Protein AF-A0A4Q6EE70-F1 (afdb_monomer_lite)

Secondary structure (DSSP, 8-state):
--TTTSS--HHHHHHHHHHHHHTT--HHHHSTTHHHHHHHT--TTS-B-S-SGGGT-SSS---BHHHHHHHHHHHHHS--SPPPHHHHHHHHHHHHHHHHTTTT----SSTTTTHHHHGGGTTS--SS-TT---HHHHHHHHHHHHHHHT----HHHHHHHHHHHHHHHTTS--B----TTTT-EEEEE-TTS-EEEEEPP--HHHHHH--TTSB-HHHHHHHHHHHHHHHH-GGGSGGG--

Radius of gyration: 18.25 Å; chains: 1; bounding box: 45×44×53 Å

Foldseek 3Di:
DDCQPPPDALLQLLQVLVVCLVVVHPCCVVPVVSLVVLLVQQWPQLAHDRDPVQSVDDPDRDGWPLRRLSSLCSLLVSDPDDDDPSSLVSNVSSLSNCLVCLLQATDPDPVRPCRRVVSVVQLAAAPPARRHHHSLSSLLSNLSSCVNVVNARQQVSHLVVVVSNCVVQPPPARFHQADPCVQPWDWDQDPVRDIDIDRDDDDPVRVVQGDGRDHHPVSRVSVVSSVVSLVVHPNNPVSVPD

Sequence (242 aa):
MDIYRDVPCHCALGSIYQVLHAWGINVEEEIPWIRPWLMRYQMADGGLSCDNGAYLVKDEVPSSMVGTIAAFEAILLCTDREFTAEEKTFLRRGADFLIGRKLSEGSCTHHNAEERTEALGWKAPFFPRFYFYDTLRGLRALLRWSEKMKEPIPCESIAGVWRDLADTFGQAGVKNAGKQYAGARSFERTPSGEWTWGSAKVFPLLECCDQAGEVSPYLERQWKEVGDLMAANPSLQDLRGG

pLDDT: mean 91.4, std 8.42, range [45.19, 98.81]

Structure (mmCIF, N/CA/C/O backbone):
data_AF-A0A4Q6EE70-F1
#
_entry.id   AF-A0A4Q6EE70-F1
#
loop_
_atom_site.group_PDB
_atom_site.id
_atom_site.type_symbol
_atom_site.label_atom_id
_atom_site.label_alt_id
_atom_site.label_comp_id
_atom_site.label_asym_id
_atom_site.label_entity_id
_atom_site.label_seq_id
_atom_site.pdbx_PDB_ins_code
_atom_site.Cartn_x
_atom_site.Cartn_y
_atom_site.Cartn_z
_atom_site.occupancy
_atom_site.B_iso_or_equiv
_atom_site.auth_seq_id
_atom_site.auth_comp_id
_atom_site.auth_asym_id
_atom_site.auth_atom_id
_atom_site.pdbx_PDB_model_num
ATOM 1 N N . MET A 1 1 ? 14.533 -9.213 -23.976 1.00 54.62 1 MET A N 1
ATOM 2 C CA . MET A 1 1 ? 13.828 -8.880 -22.730 1.00 54.62 1 MET A CA 1
ATOM 3 C C . MET A 1 1 ? 14.886 -8.513 -21.717 1.00 54.62 1 MET A C 1
ATOM 5 O O . MET A 1 1 ? 15.684 -9.361 -21.340 1.00 54.62 1 MET A O 1
ATOM 9 N N . ASP A 1 2 ? 14.973 -7.231 -21.411 1.00 60.59 2 ASP A N 1
ATOM 10 C CA . ASP A 1 2 ? 15.864 -6.659 -20.413 1.00 60.59 2 ASP A CA 1
ATOM 11 C C . ASP A 1 2 ? 15.145 -6.660 -19.063 1.00 60.59 2 ASP A C 1
ATOM 13 O O . ASP A 1 2 ? 14.132 -5.987 -18.900 1.00 60.59 2 ASP A O 1
ATOM 17 N N . ILE A 1 3 ? 15.645 -7.425 -18.094 1.00 61.19 3 ILE A N 1
ATOM 18 C CA . ILE A 1 3 ? 14.987 -7.594 -16.790 1.00 61.19 3 ILE A CA 1
ATOM 19 C C . ILE A 1 3 ? 14.872 -6.293 -15.984 1.00 61.19 3 ILE A C 1
ATOM 21 O O . ILE A 1 3 ? 14.051 -6.222 -15.078 1.00 61.19 3 ILE A O 1
ATOM 25 N N . TYR A 1 4 ? 15.660 -5.266 -16.315 1.00 61.62 4 TYR A N 1
ATOM 26 C CA . TYR A 1 4 ? 15.625 -3.972 -15.635 1.00 61.62 4 TYR A CA 1
ATOM 27 C C . TYR A 1 4 ? 14.635 -2.988 -16.268 1.00 61.62 4 TYR A C 1
ATOM 29 O O . TYR A 1 4 ? 14.315 -1.971 -15.656 1.00 61.62 4 TYR A O 1
ATOM 37 N N . ARG A 1 5 ? 14.165 -3.256 -17.493 1.00 63.62 5 ARG A N 1
ATOM 38 C CA . ARG A 1 5 ? 13.304 -2.338 -18.265 1.00 63.62 5 ARG A CA 1
ATOM 39 C C . ARG A 1 5 ? 11.976 -2.953 -18.685 1.00 63.62 5 ARG A C 1
ATOM 41 O O . ARG A 1 5 ? 10.969 -2.256 -18.735 1.00 63.62 5 ARG A O 1
ATOM 48 N N . ASP A 1 6 ? 11.981 -4.247 -18.969 1.00 63.66 6 ASP A N 1
ATOM 49 C CA . ASP A 1 6 ? 10.882 -4.949 -19.627 1.00 63.66 6 ASP A CA 1
ATOM 50 C C . ASP A 1 6 ? 10.088 -5.841 -18.655 1.00 63.66 6 ASP A C 1
ATOM 52 O O . ASP A 1 6 ? 9.121 -6.480 -19.066 1.00 63.66 6 ASP A O 1
ATOM 56 N N . VAL A 1 7 ? 10.488 -5.909 -17.376 1.00 71.75 7 VAL A N 1
ATOM 57 C CA . VAL A 1 7 ? 9.821 -6.716 -16.343 1.00 71.75 7 VAL A CA 1
ATOM 58 C C . VAL A 1 7 ? 9.342 -5.797 -15.219 1.00 71.75 7 VAL A C 1
ATOM 60 O O . VAL A 1 7 ? 10.148 -5.345 -14.405 1.00 71.75 7 VAL A O 1
ATOM 63 N N . PRO A 1 8 ? 8.043 -5.473 -15.165 1.00 79.94 8 PRO A N 1
ATOM 64 C CA . PRO A 1 8 ? 7.538 -4.560 -14.154 1.00 79.94 8 PRO A CA 1
ATOM 65 C C . PRO A 1 8 ? 7.338 -5.283 -12.806 1.00 79.94 8 PRO A C 1
ATOM 67 O O . PRO A 1 8 ? 6.834 -6.403 -12.760 1.00 79.94 8 PRO A O 1
ATOM 70 N N . CYS A 1 9 ? 7.718 -4.639 -11.694 1.00 89.88 9 CYS A N 1
ATOM 71 C CA . CYS A 1 9 ? 7.435 -5.142 -10.342 1.00 89.88 9 CYS A CA 1
ATOM 72 C C . CYS A 1 9 ? 5.974 -4.896 -9.936 1.00 89.88 9 CYS A C 1
ATOM 74 O O . CYS A 1 9 ? 5.324 -3.974 -10.440 1.00 89.88 9 CYS A O 1
ATOM 76 N N . HIS A 1 10 ? 5.495 -5.630 -8.925 1.00 93.88 10 HIS A N 1
ATOM 77 C CA . HIS A 1 10 ? 4.195 -5.394 -8.281 1.00 93.88 10 HIS A CA 1
ATOM 78 C C . HIS A 1 10 ? 4.027 -3.941 -7.816 1.00 93.88 10 HIS A C 1
ATOM 80 O O . HIS A 1 10 ? 2.985 -3.327 -8.050 1.00 93.88 10 HIS A O 1
ATOM 86 N N . CYS A 1 11 ? 5.086 -3.365 -7.239 1.00 92.50 11 CYS A N 1
ATOM 87 C CA . CYS A 1 11 ? 5.133 -1.973 -6.809 1.00 92.50 11 CYS A CA 1
ATOM 88 C C . CYS A 1 11 ? 4.827 -0.963 -7.927 1.00 92.50 11 CYS A C 1
ATOM 90 O O . CYS A 1 11 ? 4.000 -0.058 -7.771 1.00 92.50 11 CYS A O 1
ATOM 92 N N . ALA A 1 12 ? 5.491 -1.140 -9.067 1.00 91.69 12 ALA A N 1
ATOM 93 C CA . ALA A 1 12 ? 5.386 -0.277 -10.229 1.00 91.69 12 ALA A CA 1
ATOM 94 C C . ALA A 1 12 ? 4.028 -0.456 -10.897 1.00 91.69 12 ALA A C 1
ATOM 96 O O . ALA A 1 12 ? 3.345 0.536 -11.126 1.00 91.69 12 ALA A O 1
ATOM 97 N N . LEU A 1 13 ? 3.595 -1.698 -11.152 1.00 93.56 13 LEU A N 1
ATOM 98 C CA . LEU A 1 13 ? 2.295 -1.948 -11.778 1.00 93.56 13 LEU A CA 1
ATOM 99 C C . LEU A 1 13 ? 1.135 -1.456 -10.924 1.00 93.56 13 LEU A C 1
ATOM 101 O O . LEU A 1 13 ? 0.239 -0.817 -11.465 1.00 93.56 13 LEU A O 1
ATOM 105 N N . GLY A 1 14 ? 1.159 -1.694 -9.611 1.00 95.12 14 GLY A N 1
ATOM 106 C CA . GLY A 1 14 ? 0.125 -1.186 -8.711 1.00 95.12 14 GLY A CA 1
ATOM 107 C C . GLY A 1 14 ? 0.040 0.342 -8.737 1.00 95.12 14 GLY A C 1
ATOM 108 O O . GLY A 1 14 ? -1.050 0.905 -8.811 1.00 95.12 14 GLY A O 1
ATOM 109 N N . SER A 1 15 ? 1.189 1.023 -8.761 1.00 93.44 15 SER A N 1
ATOM 110 C CA . SER A 1 15 ? 1.241 2.487 -8.848 1.00 93.44 15 SER A CA 1
ATOM 111 C C . SER A 1 15 ? 0.788 3.011 -10.215 1.00 93.44 15 SER A C 1
ATOM 113 O O . SER A 1 15 ? 0.001 3.952 -10.280 1.00 93.44 15 SER A O 1
ATOM 115 N N . ILE A 1 16 ? 1.236 2.388 -11.310 1.00 93.44 16 ILE A N 1
ATOM 116 C CA . ILE A 1 16 ? 0.824 2.729 -12.680 1.00 93.44 16 ILE A CA 1
ATOM 117 C C . ILE A 1 16 ? -0.687 2.557 -12.831 1.00 93.44 16 ILE A C 1
ATOM 119 O O . ILE A 1 16 ? -1.347 3.457 -13.341 1.00 93.44 16 ILE A O 1
ATOM 123 N N . TYR A 1 17 ? -1.241 1.446 -12.340 1.00 95.56 17 TYR A N 1
ATOM 124 C CA . TYR A 1 17 ? -2.677 1.181 -12.382 1.00 95.56 17 TYR A CA 1
ATOM 125 C C . TYR A 1 17 ? -3.464 2.322 -11.728 1.00 95.56 17 TYR A C 1
ATOM 127 O O . TYR A 1 17 ? -4.383 2.868 -12.335 1.00 95.56 17 TYR A O 1
ATOM 135 N N . GLN A 1 18 ? -3.068 2.724 -10.516 1.00 94.62 18 GLN A N 1
ATOM 136 C CA . GLN A 1 18 ? -3.716 3.814 -9.785 1.00 94.62 18 GLN A CA 1
ATOM 137 C C . GLN A 1 18 ? -3.615 5.156 -10.523 1.00 94.62 18 GLN A C 1
ATOM 139 O O . GLN A 1 18 ? -4.598 5.891 -10.583 1.00 94.62 18 GLN A O 1
ATOM 144 N N . VAL A 1 19 ? -2.457 5.472 -11.115 1.00 93.44 19 VAL A N 1
ATOM 145 C CA . VAL A 1 19 ? -2.264 6.709 -11.893 1.00 93.44 19 VAL A CA 1
ATOM 146 C C . VAL A 1 19 ? -3.156 6.733 -13.134 1.00 93.44 19 VAL A C 1
ATOM 148 O O . VAL A 1 19 ? -3.832 7.732 -13.368 1.00 93.44 19 VAL A O 1
ATOM 151 N N . LEU A 1 20 ? -3.190 5.647 -13.912 1.00 95.81 20 LEU A N 1
ATOM 152 C CA . LEU A 1 20 ? -4.022 5.559 -15.117 1.00 95.81 20 LEU A CA 1
ATOM 153 C C . LEU A 1 20 ? -5.511 5.655 -14.765 1.00 95.81 20 LEU A C 1
ATOM 155 O O . LEU A 1 20 ? -6.238 6.430 -15.383 1.00 95.81 20 LEU A O 1
ATOM 159 N N . HIS A 1 21 ? -5.944 4.938 -13.726 1.00 95.75 21 HIS A N 1
ATOM 160 C CA . HIS A 1 21 ? -7.318 5.003 -13.236 1.00 95.75 21 HIS A CA 1
ATOM 161 C C . HIS A 1 21 ? -7.696 6.418 -12.769 1.00 95.75 21 HIS A C 1
ATOM 163 O O . HIS A 1 21 ? -8.739 6.935 -13.160 1.00 95.75 21 HIS A O 1
ATOM 169 N N . ALA A 1 22 ? -6.827 7.095 -12.009 1.00 94.06 22 ALA A N 1
ATOM 170 C CA . ALA A 1 22 ? -7.051 8.479 -11.581 1.00 94.06 22 ALA A CA 1
ATOM 171 C C . ALA A 1 22 ? -7.127 9.471 -12.756 1.00 94.06 22 ALA A C 1
ATOM 173 O O . ALA A 1 22 ? -7.740 10.531 -12.632 1.00 94.06 22 ALA A O 1
ATOM 174 N N . TRP A 1 23 ? -6.525 9.132 -13.897 1.00 95.81 23 TRP A N 1
ATOM 175 C CA . TRP A 1 23 ? -6.604 9.911 -15.132 1.00 95.81 23 TRP A CA 1
ATOM 176 C C . TRP A 1 23 ? -7.846 9.588 -15.982 1.00 95.81 23 TRP A C 1
ATOM 178 O O . TRP A 1 23 ? -8.022 10.156 -17.057 1.00 95.81 23 TRP A O 1
ATOM 188 N N . GLY A 1 24 ? -8.720 8.697 -15.504 1.00 95.88 24 GLY A N 1
ATOM 189 C CA . GLY A 1 24 ? -9.952 8.298 -16.185 1.00 95.88 24 GLY A CA 1
ATOM 190 C C . GLY A 1 24 ? -9.759 7.225 -17.256 1.00 95.88 24 GLY A C 1
ATOM 191 O O . GLY A 1 24 ? -10.680 6.975 -18.030 1.00 95.88 24 GLY A O 1
ATOM 192 N N . ILE A 1 25 ? -8.587 6.585 -17.321 1.00 96.19 25 ILE A N 1
ATOM 193 C CA . ILE A 1 25 ? -8.366 5.454 -18.225 1.00 96.19 25 ILE A CA 1
ATOM 194 C C . ILE A 1 25 ? -9.041 4.211 -17.645 1.00 96.19 25 ILE A C 1
ATOM 196 O O . ILE A 1 25 ? -8.802 3.839 -16.491 1.00 96.19 25 ILE A O 1
ATOM 200 N N . ASN A 1 26 ? -9.826 3.521 -18.473 1.00 94.75 26 ASN A N 1
ATOM 201 C CA . ASN A 1 26 ? -10.338 2.199 -18.140 1.00 94.75 26 ASN A CA 1
ATOM 202 C C . ASN A 1 26 ? -9.219 1.154 -18.26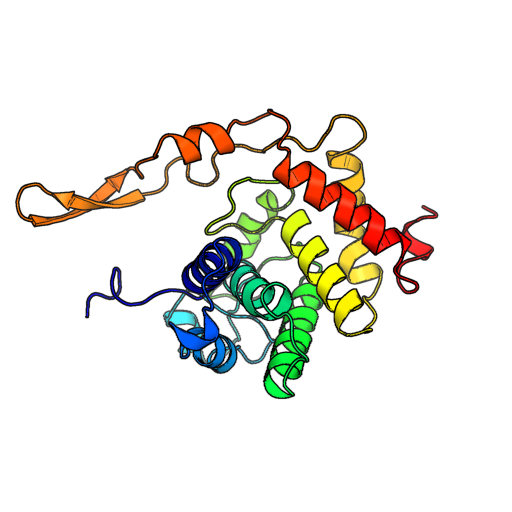1 1.00 94.75 26 ASN A C 1
ATOM 204 O O . ASN A 1 26 ? -9.028 0.523 -19.298 1.00 94.75 26 ASN A O 1
ATOM 208 N N . VAL A 1 27 ? -8.449 0.984 -17.185 1.00 95.50 27 VAL A N 1
ATOM 209 C CA . VAL A 1 27 ? -7.291 0.077 -17.168 1.00 95.50 27 VAL A CA 1
ATOM 210 C C . VAL A 1 27 ? -7.698 -1.381 -17.407 1.00 95.50 27 VAL A C 1
ATOM 212 O O . VAL A 1 27 ? -6.909 -2.141 -17.961 1.00 95.50 27 VAL A O 1
ATOM 215 N N . GLU A 1 28 ? -8.920 -1.777 -17.029 1.00 92.31 28 GLU A N 1
ATOM 216 C CA . GLU A 1 28 ? -9.419 -3.138 -17.266 1.00 92.31 28 GLU A CA 1
ATOM 217 C C . GLU A 1 28 ? -9.624 -3.425 -18.762 1.00 92.31 28 GLU A C 1
ATOM 219 O O . GLU A 1 28 ? -9.399 -4.553 -19.190 1.00 92.31 28 GLU A O 1
ATOM 224 N N . GLU A 1 29 ? -10.000 -2.423 -19.560 1.00 94.94 29 GLU A N 1
ATOM 225 C CA . GLU A 1 29 ? -10.160 -2.558 -21.016 1.00 94.94 29 GLU A CA 1
ATOM 226 C C . GLU A 1 29 ? -8.835 -2.376 -21.763 1.00 94.94 29 GLU A C 1
ATOM 228 O O . GLU A 1 29 ? -8.508 -3.166 -22.647 1.00 94.94 29 GLU A O 1
ATOM 233 N N . GLU A 1 30 ? -8.050 -1.365 -21.387 1.00 96.94 30 GLU A N 1
ATOM 234 C CA . GLU A 1 30 ? -6.809 -1.008 -22.087 1.00 96.94 30 GLU A CA 1
ATOM 235 C C . GLU A 1 30 ? -5.654 -1.964 -21.762 1.00 96.94 30 GLU A C 1
ATOM 237 O O . GLU A 1 30 ? -4.809 -2.262 -22.609 1.00 96.94 30 GLU A O 1
ATOM 242 N N . ILE A 1 31 ? -5.588 -2.450 -20.517 1.00 95.12 31 ILE A N 1
ATOM 243 C CA . ILE A 1 31 ? -4.491 -3.292 -20.028 1.00 95.12 31 ILE A CA 1
ATOM 244 C C . ILE A 1 31 ? -5.039 -4.451 -19.167 1.00 95.12 31 ILE A C 1
ATOM 246 O O . ILE A 1 31 ? -4.680 -4.596 -17.990 1.00 95.12 31 ILE A O 1
ATOM 250 N N . PRO A 1 32 ? -5.869 -5.342 -19.752 1.00 94.88 32 PRO A N 1
ATOM 251 C CA . PRO A 1 32 ? -6.648 -6.349 -19.018 1.00 94.88 32 PRO A CA 1
ATOM 252 C C . PRO A 1 32 ? -5.796 -7.367 -18.252 1.00 94.88 32 PRO A C 1
ATOM 254 O O . PRO A 1 32 ? -6.289 -8.070 -17.372 1.00 94.88 32 PRO A O 1
ATOM 257 N N . TRP A 1 33 ? -4.507 -7.481 -18.580 1.00 95.62 33 TRP A N 1
ATOM 258 C CA . TRP A 1 33 ? -3.615 -8.468 -17.983 1.00 95.62 33 TRP A CA 1
ATOM 259 C C . TRP A 1 33 ? -3.060 -8.060 -16.612 1.00 95.62 33 TRP A C 1
ATOM 261 O O . TRP A 1 33 ? -2.617 -8.950 -15.886 1.00 95.62 33 TRP A O 1
ATOM 271 N N . ILE A 1 34 ? -3.089 -6.773 -16.221 1.00 95.38 34 ILE A N 1
ATOM 272 C CA . ILE A 1 34 ? -2.458 -6.334 -14.960 1.00 95.38 34 ILE A CA 1
ATOM 273 C C . ILE A 1 34 ? -3.130 -6.991 -13.751 1.00 95.38 34 ILE A C 1
ATOM 275 O O . ILE A 1 34 ? -2.438 -7.577 -12.922 1.00 95.38 34 ILE A O 1
ATOM 279 N N . ARG A 1 35 ? -4.466 -6.937 -13.638 1.00 95.25 35 ARG A N 1
ATOM 280 C CA . ARG A 1 35 ? -5.158 -7.469 -12.447 1.00 95.25 35 ARG A CA 1
ATOM 281 C C . ARG A 1 3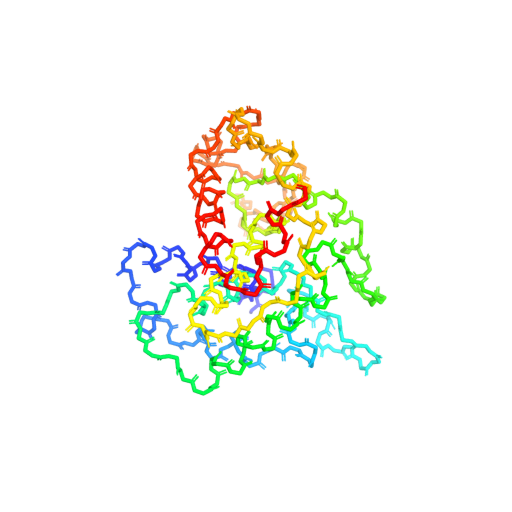5 ? -4.959 -8.980 -12.286 1.00 95.25 35 ARG A C 1
ATOM 283 O O . ARG A 1 35 ? -4.526 -9.385 -11.206 1.00 95.25 35 ARG A O 1
ATOM 290 N N . PRO A 1 36 ? -5.186 -9.820 -13.321 1.00 96.38 36 PRO A N 1
ATOM 291 C CA . PRO A 1 36 ? -4.921 -11.254 -13.208 1.00 96.38 36 PRO A CA 1
ATOM 292 C C . PRO A 1 36 ? -3.455 -11.560 -12.894 1.00 96.38 36 PRO A C 1
ATOM 294 O O . PRO A 1 36 ? -3.168 -12.527 -12.193 1.00 96.38 36 PRO A O 1
ATOM 297 N N . TRP A 1 37 ? -2.517 -10.748 -13.394 1.00 96.06 37 TRP A N 1
ATOM 298 C CA . TRP A 1 37 ? -1.099 -10.900 -13.080 1.00 96.06 37 TRP A CA 1
ATOM 299 C C . TRP A 1 37 ? -0.823 -10.628 -11.595 1.00 96.06 37 TRP A C 1
ATOM 301 O O . TRP A 1 37 ? -0.251 -11.489 -10.935 1.00 96.06 37 TRP A O 1
ATOM 311 N N . LEU A 1 38 ? -1.307 -9.510 -11.039 1.00 96.19 38 LEU A N 1
ATOM 312 C CA . LEU A 1 38 ? -1.127 -9.180 -9.616 1.00 96.19 38 LEU A CA 1
ATOM 313 C C . LEU A 1 38 ? -1.667 -10.283 -8.692 1.00 96.19 38 LEU A C 1
ATOM 315 O O . LEU A 1 38 ? -1.000 -10.669 -7.735 1.00 96.19 38 LEU A O 1
ATOM 319 N N . MET A 1 39 ? -2.859 -10.810 -8.989 1.00 97.06 39 MET A N 1
ATOM 320 C CA . MET A 1 39 ? -3.494 -11.839 -8.157 1.00 97.06 39 MET A CA 1
ATOM 321 C C . MET A 1 39 ? -2.786 -13.194 -8.259 1.00 97.06 39 MET A C 1
ATOM 323 O O . MET A 1 39 ? -2.622 -13.883 -7.252 1.00 97.06 39 MET A O 1
ATOM 327 N N . ARG A 1 40 ? -2.304 -13.559 -9.455 1.00 96.50 40 ARG A N 1
ATOM 328 C CA . ARG A 1 40 ? -1.618 -14.836 -9.706 1.00 96.50 40 ARG A CA 1
ATOM 329 C C . ARG A 1 40 ? -0.360 -15.021 -8.862 1.00 96.50 40 ARG A C 1
ATOM 331 O O . ARG A 1 40 ? -0.058 -16.149 -8.482 1.00 96.50 40 ARG A O 1
ATOM 338 N N . TYR A 1 41 ? 0.383 -13.947 -8.612 1.00 96.19 41 TYR A N 1
ATOM 339 C CA . TYR A 1 41 ? 1.668 -14.006 -7.914 1.00 96.19 41 TYR A CA 1
ATOM 340 C C . TYR A 1 41 ? 1.557 -13.753 -6.406 1.00 96.19 41 TYR A C 1
ATOM 342 O O . TYR A 1 41 ? 2.584 -13.614 -5.742 1.00 96.19 41 TYR A O 1
ATOM 350 N N . GLN A 1 42 ? 0.345 -13.729 -5.836 1.00 98.12 42 GLN A N 1
ATOM 351 C CA . GLN A 1 42 ? 0.174 -13.628 -4.387 1.00 98.12 42 GLN A CA 1
ATOM 352 C C . GLN A 1 42 ? 0.771 -14.849 -3.679 1.00 98.12 42 GLN A C 1
ATOM 354 O O . GLN A 1 42 ? 0.360 -15.990 -3.906 1.00 98.12 42 GLN A O 1
ATOM 359 N N . MET A 1 43 ? 1.739 -14.596 -2.800 1.00 97.94 43 MET A N 1
ATOM 360 C CA . MET A 1 43 ? 2.476 -15.615 -2.058 1.00 97.94 43 MET A CA 1
ATOM 361 C C . MET A 1 43 ? 1.586 -16.280 -1.003 1.00 97.94 43 MET A C 1
ATOM 363 O O . MET A 1 43 ? 0.469 -15.833 -0.740 1.00 97.94 43 MET A O 1
ATOM 367 N N . ALA A 1 44 ? 2.040 -17.396 -0.425 1.00 97.12 44 ALA A N 1
ATOM 368 C CA . ALA A 1 44 ? 1.224 -18.228 0.464 1.00 97.12 44 ALA A CA 1
ATOM 369 C C . ALA A 1 44 ? 0.698 -17.470 1.700 1.00 97.12 44 ALA A C 1
ATOM 371 O O . ALA A 1 44 ? -0.449 -17.682 2.093 1.00 97.12 44 ALA A O 1
ATOM 372 N N . ASP A 1 45 ? 1.488 -16.539 2.232 1.00 97.50 45 ASP A N 1
ATOM 373 C CA . ASP A 1 45 ? 1.166 -15.678 3.376 1.00 97.50 45 ASP A CA 1
ATOM 374 C C . ASP A 1 45 ? 0.245 -14.491 3.036 1.00 97.50 45 ASP A C 1
ATOM 376 O O . ASP A 1 45 ? -0.134 -13.742 3.927 1.00 97.50 45 ASP A O 1
ATOM 380 N N . GLY A 1 46 ? -0.131 -14.327 1.763 1.00 98.31 46 GLY A N 1
ATOM 381 C CA . GLY A 1 46 ? -1.001 -13.251 1.288 1.00 98.31 46 GLY A CA 1
ATOM 382 C C . GLY A 1 46 ? -0.267 -12.003 0.798 1.00 98.31 46 GLY A C 1
ATOM 383 O O . GLY A 1 46 ? -0.898 -11.147 0.169 1.00 98.31 46 GLY A O 1
ATOM 384 N N . GLY A 1 47 ? 1.045 -11.912 1.012 1.00 98.00 47 GLY A N 1
ATOM 385 C CA . GLY A 1 47 ? 1.864 -10.826 0.494 1.00 98.00 47 GLY A CA 1
ATOM 386 C C . GLY A 1 47 ? 2.322 -11.043 -0.954 1.00 98.00 47 GLY A C 1
ATOM 387 O O . GLY A 1 47 ? 2.016 -12.042 -1.611 1.00 98.00 47 GLY A O 1
ATOM 388 N N . LEU A 1 48 ? 3.079 -10.077 -1.461 1.00 97.44 48 LEU A N 1
ATOM 389 C CA . LEU A 1 48 ? 3.749 -10.072 -2.762 1.00 97.44 48 LEU A CA 1
ATOM 390 C C . LEU A 1 48 ? 5.214 -9.668 -2.576 1.00 97.44 48 LEU A C 1
ATOM 392 O O . LEU A 1 48 ? 5.549 -9.004 -1.597 1.00 97.44 48 LEU A O 1
ATOM 396 N N . SER A 1 49 ? 6.076 -10.012 -3.531 1.00 95.12 49 SER A N 1
ATOM 397 C CA . SER A 1 49 ? 7.464 -9.546 -3.557 1.00 95.12 49 SER A CA 1
ATOM 398 C C . SER A 1 49 ? 7.797 -8.883 -4.887 1.00 95.12 49 SER A C 1
ATOM 400 O O . SER A 1 49 ? 7.309 -9.273 -5.946 1.00 95.12 49 SER A O 1
ATOM 402 N N . CYS A 1 50 ? 8.627 -7.848 -4.843 1.00 92.00 50 CYS A N 1
ATOM 403 C CA . CYS A 1 50 ? 9.184 -7.231 -6.048 1.00 92.00 50 CYS A CA 1
ATOM 404 C C . CYS A 1 50 ? 10.511 -7.864 -6.463 1.00 92.00 50 CYS A C 1
ATOM 406 O O . CYS A 1 50 ? 10.968 -7.620 -7.578 1.00 92.00 50 CYS A O 1
ATOM 408 N N . ASP A 1 51 ? 11.103 -8.675 -5.588 1.00 90.56 51 ASP A N 1
ATOM 409 C CA . ASP A 1 51 ? 12.243 -9.507 -5.927 1.00 90.56 51 ASP A CA 1
ATOM 410 C C . ASP A 1 51 ? 11.758 -10.792 -6.610 1.00 90.56 51 ASP A C 1
ATOM 412 O O . ASP A 1 51 ? 10.961 -11.552 -6.062 1.00 90.56 51 ASP A O 1
ATOM 416 N N . ASN A 1 52 ? 12.260 -11.061 -7.814 1.00 89.00 52 ASN A N 1
ATOM 417 C CA . ASN A 1 52 ? 11.972 -12.311 -8.515 1.00 89.00 52 ASN A CA 1
ATOM 418 C C . ASN A 1 52 ? 12.591 -13.522 -7.794 1.00 89.00 52 ASN A C 1
ATOM 420 O O . ASN A 1 52 ? 12.035 -14.620 -7.866 1.00 89.00 52 ASN A O 1
ATOM 424 N N . GLY A 1 53 ? 13.719 -13.333 -7.097 1.00 91.06 53 GLY A N 1
ATOM 425 C CA . GLY A 1 53 ? 14.395 -14.371 -6.318 1.00 91.06 53 GLY A CA 1
ATOM 426 C C . GLY A 1 53 ? 13.515 -14.930 -5.202 1.00 91.06 53 GLY A C 1
ATOM 427 O O . GLY A 1 53 ? 13.459 -16.147 -5.026 1.00 91.06 53 GLY A O 1
ATOM 428 N N . ALA A 1 54 ? 12.737 -14.068 -4.546 1.00 93.50 54 ALA A N 1
ATOM 429 C CA . ALA A 1 54 ? 11.758 -14.423 -3.518 1.00 93.50 54 ALA A CA 1
ATOM 430 C C . ALA A 1 54 ? 10.799 -15.559 -3.927 1.00 93.50 54 ALA A C 1
ATOM 432 O O . ALA A 1 54 ? 10.457 -16.414 -3.112 1.00 93.50 54 ALA A O 1
ATOM 433 N N . TYR A 1 55 ? 10.399 -15.624 -5.199 1.00 93.12 55 TYR A N 1
ATOM 434 C CA . TYR A 1 55 ? 9.483 -16.656 -5.708 1.00 93.12 55 TYR A CA 1
ATOM 435 C C . TYR A 1 55 ? 10.151 -18.014 -5.968 1.00 93.12 55 TYR A C 1
ATOM 437 O O . TYR A 1 55 ? 9.474 -19.023 -6.197 1.00 93.12 5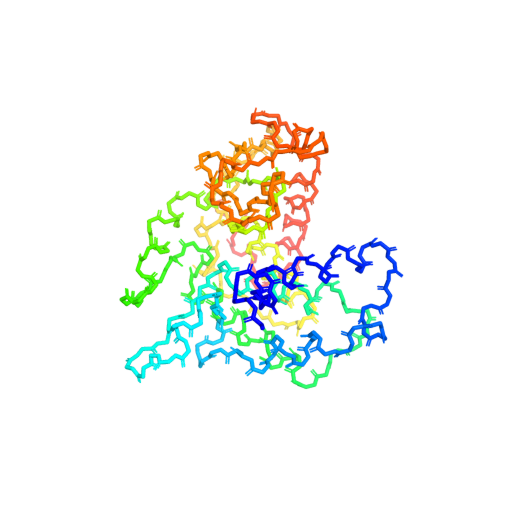5 TYR A O 1
ATOM 445 N N . LEU A 1 56 ? 11.483 -18.056 -5.953 1.00 94.81 56 LEU A N 1
ATOM 446 C CA . LEU A 1 56 ? 12.265 -19.278 -6.121 1.00 94.81 56 LEU A CA 1
ATOM 447 C C . LEU A 1 56 ? 12.601 -19.942 -4.782 1.00 94.81 56 LEU A C 1
ATOM 449 O O . LEU A 1 56 ? 12.899 -21.138 -4.772 1.00 94.81 56 LEU A O 1
ATOM 453 N N . VAL A 1 57 ? 12.493 -19.201 -3.678 1.00 95.50 57 VAL A N 1
ATOM 454 C CA . VAL A 1 57 ? 12.700 -19.685 -2.309 1.00 95.50 57 VAL A CA 1
ATOM 455 C C . VAL A 1 57 ? 11.672 -20.767 -1.967 1.00 95.50 57 VAL A C 1
ATOM 457 O O . VAL A 1 57 ? 10.516 -20.703 -2.391 1.00 95.50 57 VAL A O 1
ATOM 460 N N . LYS A 1 58 ? 12.109 -21.823 -1.268 1.00 94.31 58 LYS A N 1
ATOM 461 C CA . LYS A 1 58 ? 11.293 -23.028 -1.005 1.00 94.31 58 LYS A CA 1
ATOM 462 C C . LYS A 1 58 ? 11.037 -23.296 0.471 1.00 94.31 58 LYS A C 1
ATOM 464 O O . LYS A 1 58 ? 10.110 -24.033 0.790 1.00 94.31 58 LYS A O 1
ATOM 469 N N . ASP A 1 59 ? 11.859 -22.735 1.340 1.00 95.88 59 ASP A N 1
ATOM 470 C CA . ASP A 1 59 ? 11.893 -22.976 2.780 1.00 95.88 59 ASP A CA 1
ATOM 471 C C . ASP A 1 59 ? 11.236 -21.860 3.605 1.00 95.88 59 ASP A C 1
ATOM 473 O O . ASP A 1 59 ? 10.939 -22.059 4.779 1.00 95.88 59 ASP A O 1
ATOM 477 N N . GLU A 1 60 ? 10.932 -20.719 2.990 1.00 96.00 60 GLU A N 1
ATOM 478 C CA . GLU A 1 60 ? 10.173 -19.625 3.595 1.00 96.00 60 GLU A CA 1
ATOM 479 C C . GLU A 1 60 ? 9.316 -18.888 2.553 1.00 96.00 60 GLU A C 1
ATOM 481 O O . GLU A 1 60 ? 9.361 -19.192 1.359 1.00 96.00 60 GLU A O 1
ATOM 486 N N . VAL A 1 61 ? 8.515 -17.921 3.011 1.00 96.50 61 VAL A N 1
ATOM 487 C CA . VAL A 1 61 ? 7.630 -17.105 2.166 1.00 96.50 61 VAL A CA 1
ATOM 488 C C . VAL A 1 61 ? 8.077 -15.641 2.231 1.00 96.50 61 VAL A C 1
ATOM 490 O O . VAL A 1 61 ? 7.573 -14.878 3.052 1.00 96.50 61 VAL A O 1
ATOM 493 N N . PRO A 1 62 ? 9.068 -15.235 1.419 1.00 95.81 62 PRO A N 1
ATOM 494 C CA . PRO A 1 62 ? 9.647 -13.896 1.489 1.00 95.81 62 PRO A CA 1
ATOM 495 C C . PRO A 1 62 ? 8.804 -12.870 0.723 1.00 95.81 62 PRO A C 1
ATOM 497 O O . PRO A 1 62 ? 9.203 -12.362 -0.326 1.00 95.81 62 PRO A O 1
ATOM 500 N N . SER A 1 63 ? 7.625 -12.553 1.253 1.00 96.56 63 SER A N 1
ATOM 501 C CA . SER A 1 63 ? 6.814 -11.421 0.799 1.00 96.56 63 SER A CA 1
ATOM 502 C C . SER A 1 63 ? 7.243 -10.107 1.481 1.00 96.56 63 SER A C 1
ATOM 504 O O . SER A 1 63 ? 8.024 -10.119 2.441 1.00 96.56 63 SER A O 1
ATOM 506 N N . SER A 1 64 ? 6.790 -8.957 0.971 1.00 95.81 64 SER A N 1
ATOM 507 C CA . SER A 1 64 ? 7.098 -7.633 1.530 1.00 95.81 64 SER A CA 1
ATOM 508 C C . SER A 1 64 ? 5.897 -6.680 1.513 1.00 95.81 64 SER A C 1
ATOM 510 O O . SER A 1 64 ? 5.036 -6.724 0.632 1.00 95.81 64 SER A O 1
ATOM 512 N N . MET A 1 65 ? 5.847 -5.763 2.476 1.00 96.44 65 MET A N 1
ATOM 513 C CA . MET A 1 65 ? 4.888 -4.662 2.587 1.00 96.44 65 MET A CA 1
ATOM 514 C C . MET A 1 65 ? 4.934 -3.765 1.352 1.00 96.44 65 MET A C 1
ATOM 516 O O . MET A 1 65 ? 3.887 -3.460 0.779 1.00 96.44 65 MET A O 1
ATOM 520 N N . VAL A 1 66 ? 6.135 -3.392 0.894 1.00 93.00 66 VAL A N 1
ATOM 521 C CA . VAL A 1 66 ? 6.323 -2.545 -0.298 1.00 93.00 66 VAL A CA 1
ATOM 522 C C . VAL A 1 66 ? 5.824 -3.245 -1.563 1.00 93.00 66 VAL A C 1
ATOM 524 O O . VAL A 1 66 ? 5.149 -2.619 -2.384 1.00 93.00 66 VAL A O 1
ATOM 527 N N . GLY A 1 67 ? 6.108 -4.544 -1.717 1.00 94.44 67 GLY A N 1
ATOM 528 C CA . GLY A 1 67 ? 5.618 -5.327 -2.851 1.00 94.44 67 GLY A CA 1
ATOM 529 C C . GLY A 1 67 ? 4.107 -5.529 -2.835 1.00 94.44 67 GLY A C 1
ATOM 530 O O . GLY A 1 67 ? 3.478 -5.582 -3.892 1.00 94.44 67 GLY A O 1
ATOM 531 N N . THR A 1 68 ? 3.513 -5.574 -1.644 1.00 97.62 68 THR A N 1
ATOM 532 C CA . THR A 1 68 ? 2.086 -5.850 -1.456 1.00 97.62 68 THR A CA 1
ATOM 533 C C . THR A 1 68 ? 1.213 -4.607 -1.603 1.00 97.62 68 THR A C 1
ATOM 535 O O . THR A 1 68 ? 0.201 -4.647 -2.305 1.00 97.62 68 THR A O 1
ATOM 538 N N . ILE A 1 69 ? 1.578 -3.492 -0.963 1.00 97.44 69 ILE A N 1
ATOM 539 C CA . ILE A 1 69 ? 0.642 -2.384 -0.711 1.00 97.44 69 ILE A CA 1
ATOM 540 C C . ILE A 1 69 ? 0.092 -1.742 -1.991 1.00 97.44 69 ILE A C 1
ATOM 542 O O . ILE A 1 69 ? -1.106 -1.488 -2.084 1.00 97.44 69 ILE A O 1
ATOM 546 N N . ALA A 1 70 ? 0.932 -1.522 -3.005 1.00 96.12 70 ALA A N 1
ATOM 547 C CA . ALA A 1 70 ? 0.509 -0.841 -4.228 1.00 96.12 70 ALA A CA 1
ATOM 548 C C . ALA A 1 70 ? -0.446 -1.704 -5.066 1.00 96.12 70 ALA A C 1
ATOM 550 O O . ALA A 1 70 ? -1.401 -1.190 -5.648 1.00 96.12 70 ALA A O 1
ATOM 551 N N . ALA A 1 71 ? -0.194 -3.015 -5.116 1.00 97.19 71 ALA A N 1
ATOM 552 C CA . ALA A 1 71 ? -1.054 -3.979 -5.790 1.00 97.19 71 ALA A CA 1
ATOM 553 C C . ALA A 1 71 ? -2.389 -4.142 -5.052 1.00 97.19 71 ALA A C 1
ATOM 555 O O . ALA A 1 71 ? -3.450 -4.134 -5.674 1.00 97.19 71 ALA A O 1
ATOM 556 N N . PHE A 1 72 ? -2.335 -4.226 -3.721 1.00 98.50 72 PHE A N 1
ATOM 557 C CA . PHE A 1 72 ? -3.512 -4.270 -2.862 1.00 98.50 72 PHE A CA 1
ATOM 558 C C . PHE A 1 72 ? -4.421 -3.055 -3.080 1.00 98.50 72 PHE A C 1
ATOM 560 O O . PHE A 1 72 ? -5.613 -3.208 -3.336 1.00 98.50 72 PHE A O 1
ATOM 567 N N . GLU A 1 73 ? -3.852 -1.848 -3.059 1.00 97.88 73 GLU A N 1
ATOM 568 C CA . GLU A 1 73 ? -4.572 -0.602 -3.331 1.00 97.88 73 GLU A CA 1
ATOM 569 C C . GLU A 1 73 ? -5.147 -0.549 -4.747 1.00 97.88 73 GLU A C 1
ATOM 571 O O . GLU A 1 73 ? -6.283 -0.114 -4.907 1.00 97.88 73 GLU A O 1
ATOM 576 N N . ALA A 1 74 ? -4.409 -1.002 -5.765 1.00 97.19 74 ALA A N 1
ATOM 577 C CA . ALA A 1 74 ? -4.900 -1.012 -7.141 1.00 97.19 74 ALA A CA 1
ATOM 578 C C . ALA A 1 74 ? -6.181 -1.850 -7.277 1.00 97.19 74 ALA A C 1
ATOM 580 O O . ALA A 1 74 ? -7.163 -1.394 -7.858 1.00 97.19 74 ALA A O 1
ATOM 581 N N . ILE A 1 75 ? -6.211 -3.046 -6.683 1.00 98.19 75 ILE A N 1
ATOM 582 C CA . ILE A 1 75 ? -7.415 -3.885 -6.696 1.00 98.19 75 ILE A CA 1
ATOM 583 C C . ILE A 1 75 ? -8.510 -3.277 -5.807 1.00 98.19 75 ILE A C 1
ATOM 585 O O . ILE A 1 75 ? -9.667 -3.230 -6.211 1.00 98.19 75 ILE A O 1
ATOM 589 N N . LEU A 1 76 ? -8.182 -2.771 -4.618 1.00 98.38 76 LEU A N 1
ATOM 590 C CA . LEU A 1 76 ? -9.169 -2.286 -3.648 1.00 98.38 76 LEU A CA 1
ATOM 591 C C . LEU A 1 76 ? -9.838 -0.957 -4.039 1.00 98.38 76 LEU A C 1
ATOM 593 O O . LEU A 1 76 ? -11.048 -0.785 -3.863 1.00 98.38 76 LEU A O 1
ATOM 597 N N . LEU A 1 77 ? -9.033 0.011 -4.473 1.00 96.50 77 LEU A N 1
ATOM 598 C CA . LEU A 1 77 ? -9.431 1.412 -4.620 1.00 96.50 77 LEU A CA 1
ATOM 599 C C . LEU A 1 77 ? -9.847 1.758 -6.045 1.00 96.50 77 LEU A C 1
ATOM 601 O O . LEU A 1 77 ? -10.642 2.671 -6.216 1.00 96.50 77 LEU A O 1
ATOM 605 N N . CYS A 1 78 ? -9.345 1.030 -7.042 1.00 96.75 78 CYS A N 1
ATOM 606 C CA . CYS A 1 78 ? -9.625 1.285 -8.455 1.00 96.75 78 CYS A CA 1
ATOM 607 C C . CYS A 1 78 ? -10.620 0.262 -9.022 1.00 96.75 78 CYS A C 1
ATOM 609 O O . CYS A 1 78 ? -10.424 -0.284 -10.110 1.00 96.75 78 CYS A O 1
ATOM 611 N N . THR A 1 79 ? -11.652 -0.045 -8.232 1.00 94.44 79 THR A N 1
ATOM 612 C CA . THR A 1 79 ? -12.738 -0.961 -8.595 1.00 94.44 79 THR A CA 1
ATOM 613 C C . THR A 1 79 ? -14.067 -0.360 -8.159 1.00 94.44 79 THR A C 1
ATOM 615 O O . THR A 1 79 ? -14.371 -0.313 -6.963 1.00 94.44 79 THR A O 1
ATOM 618 N N . ASP A 1 80 ? -14.852 0.068 -9.147 1.00 90.75 80 ASP A N 1
ATOM 619 C CA . ASP A 1 80 ? -16.148 0.743 -8.957 1.00 90.75 80 ASP A CA 1
ATOM 620 C C . ASP A 1 80 ? -17.352 -0.201 -9.114 1.00 90.75 80 ASP A C 1
ATOM 622 O O . ASP A 1 80 ? -18.508 0.201 -8.998 1.00 90.75 80 ASP A O 1
ATOM 626 N N . ARG A 1 81 ? -17.074 -1.481 -9.365 1.00 93.88 81 ARG A N 1
ATOM 627 C CA . ARG A 1 81 ? -18.039 -2.580 -9.477 1.00 93.88 81 ARG A CA 1
ATOM 628 C C . ARG A 1 81 ? -17.874 -3.572 -8.329 1.00 93.88 81 ARG A C 1
ATOM 630 O O . ARG A 1 81 ? -16.901 -3.529 -7.580 1.00 93.88 81 ARG A O 1
ATOM 637 N N . GLU A 1 82 ? -18.806 -4.512 -8.226 1.00 95.88 82 GLU A N 1
ATOM 638 C CA . GLU A 1 82 ? -18.709 -5.608 -7.262 1.00 95.88 82 GLU A CA 1
ATOM 639 C C . GLU A 1 82 ? -17.429 -6.428 -7.459 1.00 95.88 82 GLU A C 1
ATOM 641 O O . GLU A 1 82 ? -17.054 -6.771 -8.584 1.00 95.88 82 GLU A O 1
ATOM 646 N N . PHE A 1 83 ? -16.763 -6.776 -6.358 1.00 97.88 83 PHE A N 1
ATOM 647 C CA . PHE A 1 83 ? -15.574 -7.623 -6.407 1.00 97.88 83 PHE A CA 1
ATOM 648 C C . PHE A 1 83 ? -15.928 -9.053 -6.819 1.00 97.88 83 PHE A C 1
ATOM 650 O O . PHE A 1 83 ? -16.868 -9.661 -6.293 1.00 97.88 83 PHE A O 1
ATOM 657 N N . THR A 1 84 ? -15.113 -9.620 -7.702 1.00 97.81 84 THR A N 1
ATOM 658 C CA . THR A 1 84 ? -15.153 -11.048 -8.029 1.00 97.81 84 THR A CA 1
ATOM 659 C C . THR A 1 84 ? -14.705 -11.892 -6.830 1.00 97.81 84 THR A C 1
ATOM 661 O O . THR A 1 84 ? -14.089 -11.395 -5.885 1.00 97.81 84 THR A O 1
ATOM 664 N N . ALA A 1 85 ? -14.994 -13.196 -6.854 1.00 98.25 85 ALA A N 1
ATOM 665 C CA . ALA A 1 85 ? -14.566 -14.106 -5.787 1.00 98.25 85 ALA A CA 1
ATOM 666 C C . ALA A 1 85 ? -13.031 -14.187 -5.655 1.00 98.25 85 ALA A C 1
ATOM 668 O O . ALA A 1 85 ? -12.507 -14.267 -4.542 1.00 98.25 85 ALA A O 1
ATOM 669 N N . GLU A 1 86 ? -12.313 -14.123 -6.780 1.00 98.25 86 GLU A N 1
ATOM 670 C CA . GLU A 1 86 ? -10.848 -14.116 -6.808 1.00 98.25 86 GLU A CA 1
ATOM 671 C C . GLU A 1 86 ? -10.290 -12.845 -6.157 1.00 98.25 86 GLU A C 1
ATOM 673 O O . GLU A 1 86 ? -9.441 -12.928 -5.274 1.00 98.25 86 GLU A O 1
ATOM 678 N N . GLU A 1 87 ? -10.844 -11.676 -6.485 1.00 98.44 87 GLU A N 1
ATOM 679 C CA . GLU A 1 87 ? -10.422 -10.404 -5.885 1.00 98.44 87 GLU A CA 1
ATOM 680 C C . GLU A 1 87 ? -10.745 -10.328 -4.397 1.00 98.44 87 GLU A C 1
ATOM 682 O O . GLU A 1 87 ? -9.926 -9.847 -3.620 1.00 98.44 87 GLU A O 1
ATOM 687 N N . LYS A 1 88 ? -11.909 -10.837 -3.973 1.00 98.56 88 LYS A N 1
ATOM 688 C CA . LYS A 1 88 ? -12.245 -10.949 -2.546 1.00 98.56 88 LYS A CA 1
ATOM 689 C C . LYS A 1 88 ? -11.228 -11.819 -1.812 1.00 98.56 88 LYS A C 1
ATOM 691 O O . LYS A 1 88 ? -10.795 -11.455 -0.724 1.00 98.56 88 LYS A O 1
ATOM 696 N N . THR A 1 89 ? -10.810 -12.927 -2.423 1.00 98.56 89 THR A N 1
ATOM 697 C CA . THR A 1 89 ? -9.786 -13.821 -1.862 1.00 98.56 89 THR A CA 1
ATOM 698 C C . THR A 1 89 ? -8.428 -13.127 -1.787 1.00 98.56 89 THR A C 1
ATOM 700 O O . THR A 1 89 ? -7.799 -13.135 -0.729 1.00 98.56 89 THR A O 1
ATOM 703 N N . PHE A 1 90 ? -8.000 -12.474 -2.870 1.00 98.75 90 PHE A N 1
ATOM 704 C CA . PHE A 1 90 ? -6.755 -11.709 -2.923 1.00 98.75 90 PHE A CA 1
ATOM 705 C C . PHE A 1 90 ? -6.720 -10.617 -1.850 1.00 98.75 90 PHE A C 1
ATOM 707 O O . PHE A 1 90 ? -5.770 -10.538 -1.071 1.00 98.75 90 PHE A O 1
ATOM 714 N N . LEU A 1 91 ? -7.783 -9.814 -1.761 1.00 98.81 91 LEU A N 1
ATOM 715 C CA . LEU A 1 91 ? -7.903 -8.726 -0.796 1.00 98.81 91 LEU A CA 1
ATOM 716 C C . LEU A 1 91 ? -7.991 -9.241 0.642 1.00 98.81 91 LEU A C 1
ATOM 718 O O . LEU A 1 91 ? -7.372 -8.667 1.525 1.00 98.81 91 LEU A O 1
ATOM 722 N N . ARG A 1 92 ? -8.704 -10.336 0.909 1.00 98.75 92 ARG A N 1
ATOM 723 C CA . ARG A 1 92 ? -8.724 -10.924 2.255 1.00 98.75 92 ARG A CA 1
ATOM 724 C C . ARG A 1 92 ? -7.330 -11.373 2.687 1.00 98.75 92 ARG A C 1
ATOM 726 O O . ARG A 1 92 ? -6.874 -10.974 3.747 1.00 98.75 92 ARG A O 1
ATOM 733 N N . ARG A 1 93 ? -6.622 -12.124 1.841 1.00 98.81 93 ARG A N 1
ATOM 734 C CA . ARG A 1 93 ? -5.265 -12.606 2.150 1.00 98.81 93 ARG A CA 1
ATOM 735 C C . ARG A 1 93 ? -4.259 -11.462 2.285 1.00 98.81 93 ARG A C 1
ATOM 737 O O . ARG A 1 93 ? -3.410 -11.498 3.164 1.00 98.81 93 ARG A O 1
ATOM 744 N N . GLY A 1 94 ? -4.378 -10.429 1.450 1.00 98.81 94 GLY A N 1
ATOM 745 C CA . GLY A 1 94 ? -3.563 -9.220 1.569 1.00 98.81 94 GLY A CA 1
ATOM 746 C C . GLY A 1 94 ? -3.841 -8.460 2.869 1.00 98.81 94 GLY A C 1
ATOM 747 O O . GLY A 1 94 ? -2.910 -7.985 3.509 1.00 98.81 94 GLY A O 1
ATOM 748 N N . ALA A 1 95 ? -5.100 -8.389 3.304 1.00 98.81 95 ALA A N 1
ATOM 749 C CA . ALA A 1 95 ? -5.453 -7.803 4.591 1.00 98.81 95 ALA A CA 1
ATOM 750 C C . ALA A 1 95 ? -4.928 -8.640 5.765 1.00 98.81 95 ALA A C 1
ATOM 752 O O . ALA A 1 95 ? -4.337 -8.070 6.677 1.00 98.81 95 ALA A O 1
ATOM 753 N N . ASP A 1 96 ? -5.058 -9.970 5.713 1.00 98.69 96 ASP A N 1
ATOM 754 C CA . ASP A 1 96 ? -4.497 -10.887 6.715 1.00 98.69 96 ASP A CA 1
ATOM 755 C C . ASP A 1 96 ? -2.972 -10.713 6.833 1.00 98.69 96 ASP A C 1
ATOM 757 O O . ASP A 1 96 ? -2.440 -10.657 7.941 1.00 98.69 96 ASP A O 1
ATOM 761 N N . PHE A 1 97 ? -2.275 -10.539 5.705 1.00 98.62 97 PHE A N 1
ATOM 762 C CA . PHE A 1 97 ? -0.850 -10.204 5.674 1.00 98.62 97 PHE A CA 1
ATOM 763 C C . PHE A 1 97 ? -0.553 -8.869 6.381 1.00 98.62 97 PHE A C 1
ATOM 765 O O . PHE A 1 97 ? 0.282 -8.818 7.285 1.00 98.62 97 PHE A O 1
ATOM 772 N N . LEU A 1 98 ? -1.265 -7.790 6.026 1.00 98.62 98 LEU A N 1
ATOM 773 C CA . LEU A 1 98 ? -1.093 -6.463 6.640 1.00 98.62 98 LEU A CA 1
ATOM 774 C C . LEU A 1 98 ? -1.388 -6.472 8.153 1.00 98.62 98 LEU A C 1
ATOM 776 O O . LEU A 1 98 ? -0.659 -5.846 8.928 1.00 98.62 98 LEU A O 1
ATOM 780 N N . ILE A 1 99 ? -2.429 -7.199 8.571 1.00 98.50 99 ILE A N 1
ATOM 781 C CA . ILE A 1 99 ? -2.816 -7.417 9.974 1.00 98.50 99 ILE A CA 1
ATOM 782 C C . ILE A 1 99 ? -1.729 -8.202 10.707 1.00 98.50 99 ILE A C 1
ATOM 784 O O . ILE A 1 99 ? -1.299 -7.792 11.785 1.00 98.50 99 ILE A O 1
ATOM 788 N N . GLY A 1 100 ? -1.245 -9.298 10.117 1.00 97.75 100 GLY A N 1
ATOM 789 C CA . GLY A 1 100 ? -0.172 -10.121 10.678 1.00 97.75 100 GLY A CA 1
ATOM 790 C C . GLY A 1 100 ? 1.131 -9.345 10.865 1.00 97.75 100 GLY A C 1
ATOM 791 O O . GLY A 1 100 ? 1.884 -9.618 11.794 1.00 97.75 100 GLY A O 1
ATOM 792 N N . ARG A 1 101 ? 1.357 -8.327 10.029 1.00 97.31 101 ARG A N 1
ATOM 793 C CA . ARG A 1 101 ? 2.476 -7.378 10.118 1.00 97.31 101 ARG A CA 1
ATOM 794 C C . ARG A 1 101 ? 2.232 -6.190 11.033 1.00 97.31 101 ARG A C 1
ATOM 796 O O . ARG A 1 101 ? 3.093 -5.320 11.153 1.00 97.31 101 ARG A O 1
ATOM 803 N N . LYS A 1 102 ? 1.044 -6.099 11.628 1.00 97.62 102 LYS A N 1
ATOM 804 C CA . LYS A 1 102 ? 0.590 -4.963 12.440 1.00 97.62 102 LYS A CA 1
ATOM 805 C C . LYS A 1 102 ? 0.843 -3.605 11.783 1.00 97.62 102 LYS A C 1
ATOM 807 O O . LYS A 1 102 ? 1.118 -2.618 12.461 1.00 97.62 102 LYS A O 1
ATOM 812 N N . LEU A 1 103 ? 0.842 -3.577 10.447 1.00 97.81 103 LEU A N 1
ATOM 813 C CA . LEU A 1 103 ? 1.200 -2.432 9.606 1.00 97.81 103 LEU A CA 1
ATOM 814 C C . LEU A 1 103 ? 2.615 -1.842 9.797 1.00 97.81 103 LEU A C 1
ATOM 816 O O . LEU A 1 103 ? 2.994 -0.976 9.014 1.00 97.81 103 LEU A O 1
ATOM 820 N N . SER A 1 104 ? 3.401 -2.252 10.790 1.00 96.56 104 SER A N 1
ATOM 821 C CA . SER A 1 104 ? 4.702 -1.643 11.111 1.00 96.56 104 SER A CA 1
ATOM 822 C C . SER A 1 104 ? 5.850 -2.640 11.230 1.00 96.56 104 SER A C 1
ATOM 824 O O . SER A 1 104 ? 6.990 -2.228 11.408 1.00 96.56 104 SER A O 1
ATOM 826 N N . GLU A 1 105 ? 5.574 -3.940 11.193 1.00 95.88 105 GLU A N 1
ATOM 827 C CA . GLU A 1 105 ? 6.591 -4.981 11.311 1.00 95.88 105 GLU A CA 1
ATOM 828 C C . GLU A 1 105 ? 7.085 -5.375 9.909 1.00 95.88 105 GLU A C 1
ATOM 830 O O . GLU A 1 105 ? 6.295 -5.693 9.019 1.00 95.88 105 GLU A O 1
ATOM 835 N N . GLY A 1 106 ? 8.403 -5.322 9.699 1.00 93.25 106 GLY A N 1
ATOM 836 C CA . GLY A 1 106 ? 9.046 -5.824 8.482 1.00 93.25 106 GLY A CA 1
ATOM 837 C C . GLY A 1 106 ? 9.193 -7.349 8.481 1.00 93.25 106 GLY A C 1
ATOM 838 O O . GLY A 1 106 ? 8.704 -8.041 9.378 1.00 93.25 106 GLY A O 1
ATOM 839 N N . SER A 1 107 ? 9.892 -7.894 7.483 1.00 93.62 107 SER A N 1
ATOM 840 C CA . SER A 1 107 ? 9.959 -9.345 7.301 1.00 93.62 107 SER A CA 1
ATOM 841 C C . SER A 1 107 ? 10.584 -10.140 8.426 1.00 93.62 107 SER A C 1
ATOM 843 O O . SER A 1 107 ? 11.682 -9.849 8.885 1.00 93.62 107 SER A O 1
ATOM 845 N N . CYS A 1 108 ? 9.902 -11.210 8.838 1.00 92.12 108 CYS A N 1
ATOM 846 C CA . CYS A 1 108 ? 10.456 -12.235 9.715 1.00 92.12 108 CYS A CA 1
ATOM 847 C C . CYS A 1 108 ? 11.354 -13.231 8.963 1.00 92.12 108 CYS A C 1
ATOM 849 O O . CYS A 1 108 ? 12.109 -13.958 9.599 1.00 92.12 108 CYS A O 1
ATOM 851 N N . THR A 1 109 ? 11.306 -13.239 7.629 1.00 94.81 109 THR A N 1
ATOM 852 C CA . THR A 1 109 ? 12.110 -14.122 6.773 1.00 94.81 109 THR A CA 1
ATOM 853 C C . THR A 1 109 ? 13.576 -13.703 6.716 1.00 94.81 109 THR A C 1
ATOM 855 O O . THR A 1 109 ? 13.918 -12.539 6.969 1.00 94.81 109 THR A O 1
ATOM 858 N N . HIS A 1 110 ? 14.439 -14.623 6.300 1.00 93.56 110 HIS A N 1
ATOM 859 C CA . HIS A 1 110 ? 15.846 -14.335 6.036 1.00 93.56 110 HIS A CA 1
ATOM 860 C C . HIS A 1 110 ? 16.049 -13.573 4.719 1.00 93.56 110 HIS A C 1
ATOM 862 O O . HIS A 1 110 ? 16.799 -12.598 4.714 1.00 93.56 110 HIS A O 1
ATOM 868 N N . HIS A 1 111 ? 15.359 -13.947 3.638 1.00 93.19 111 HIS A N 1
ATOM 869 C CA . HIS A 1 111 ? 15.539 -13.342 2.310 1.00 93.19 111 HIS A CA 1
ATOM 870 C C . HIS A 1 111 ? 15.110 -11.867 2.273 1.00 93.19 111 HIS A C 1
ATOM 872 O O . HIS A 1 111 ? 15.853 -11.045 1.754 1.00 93.19 111 HIS A O 1
ATOM 878 N N . ASN A 1 112 ? 13.993 -11.503 2.915 1.00 92.12 112 ASN A N 1
ATOM 879 C CA . ASN A 1 112 ? 13.544 -10.102 3.022 1.00 92.12 112 ASN A CA 1
ATOM 880 C C . ASN A 1 112 ? 13.912 -9.443 4.364 1.00 92.12 112 ASN A C 1
ATOM 882 O O . ASN A 1 112 ? 13.189 -8.585 4.870 1.00 92.12 112 ASN A O 1
ATOM 886 N N . ALA A 1 113 ? 15.016 -9.855 4.992 1.00 92.75 113 ALA A N 1
ATOM 887 C CA . ALA A 1 113 ? 15.422 -9.344 6.303 1.00 92.75 113 ALA A CA 1
ATOM 888 C C . ALA A 1 113 ? 15.649 -7.820 6.345 1.00 92.75 113 ALA A C 1
ATOM 890 O O . ALA A 1 113 ? 15.485 -7.214 7.407 1.00 92.75 113 ALA A O 1
ATOM 891 N N . GLU A 1 114 ? 16.020 -7.212 5.215 1.00 91.75 114 GLU A N 1
ATOM 892 C CA . GLU A 1 114 ? 16.246 -5.767 5.074 1.00 91.75 114 GLU A CA 1
ATOM 893 C C . GLU A 1 114 ? 15.021 -4.930 5.450 1.00 91.75 114 GLU A C 1
ATOM 895 O O . GLU A 1 114 ? 15.159 -3.866 6.055 1.00 91.75 114 GLU A O 1
ATOM 900 N N . GLU A 1 115 ? 13.825 -5.473 5.224 1.00 94.00 115 GLU A N 1
ATOM 901 C CA . GLU A 1 115 ? 12.566 -4.799 5.510 1.00 94.00 115 GLU A CA 1
ATOM 902 C C . GLU A 1 115 ? 12.412 -4.469 7.007 1.00 94.00 115 GLU A C 1
ATOM 904 O O . GLU A 1 115 ? 11.761 -3.494 7.372 1.00 94.00 115 GLU A O 1
ATOM 909 N N . ARG A 1 116 ? 13.062 -5.223 7.909 1.00 94.06 116 ARG A N 1
ATOM 910 C CA . ARG A 1 116 ? 13.075 -4.894 9.349 1.00 94.06 116 ARG A CA 1
ATOM 911 C C . ARG A 1 116 ? 13.802 -3.585 9.643 1.00 94.06 116 ARG A C 1
ATOM 913 O O . ARG A 1 116 ? 13.430 -2.881 10.577 1.00 94.06 116 ARG A O 1
ATOM 920 N N . THR A 1 117 ? 14.838 -3.276 8.870 1.00 93.19 117 THR A N 1
ATOM 921 C CA . THR A 1 117 ? 15.579 -2.016 8.987 1.00 93.19 117 THR A CA 1
ATOM 922 C C . THR A 1 117 ? 14.777 -0.878 8.367 1.00 93.19 117 THR A C 1
ATOM 924 O O . THR A 1 117 ? 14.672 0.191 8.963 1.00 93.19 117 THR A O 1
ATOM 927 N N . GLU A 1 118 ? 14.157 -1.116 7.210 1.00 91.38 118 GLU A N 1
ATOM 928 C CA . GLU A 1 118 ? 13.291 -0.138 6.539 1.00 91.38 118 GLU A CA 1
ATOM 929 C C . GLU A 1 118 ? 12.073 0.239 7.389 1.00 91.38 118 GLU A C 1
ATOM 931 O O . GLU A 1 118 ? 11.691 1.410 7.434 1.00 91.38 118 GLU A O 1
ATOM 936 N N . ALA A 1 119 ? 11.519 -0.727 8.130 1.00 93.50 119 ALA A N 1
ATOM 937 C CA . ALA A 1 119 ? 10.367 -0.542 9.005 1.00 93.50 119 ALA A CA 1
ATOM 938 C C . ALA A 1 119 ? 10.543 0.559 10.058 1.00 93.50 119 ALA A C 1
ATOM 940 O O . ALA A 1 119 ? 9.572 1.210 10.449 1.00 93.50 119 ALA A O 1
ATOM 941 N N . LEU A 1 120 ? 11.784 0.840 10.466 1.00 91.12 120 LEU A N 1
ATOM 942 C CA . LEU A 1 120 ? 12.099 1.943 11.376 1.00 91.12 120 LEU A CA 1
ATOM 943 C C . LEU A 1 120 ? 11.716 3.312 10.789 1.00 91.12 120 LEU A C 1
ATOM 945 O O . LEU A 1 120 ? 11.396 4.235 11.537 1.00 91.12 120 LEU A O 1
ATOM 949 N N . GLY A 1 121 ? 11.729 3.443 9.459 1.00 89.62 121 GLY A N 1
ATOM 950 C CA . GLY A 1 121 ? 11.373 4.663 8.735 1.00 89.62 121 GLY A CA 1
ATOM 951 C C . GLY A 1 121 ? 9.891 4.784 8.374 1.00 89.62 121 GLY A C 1
ATOM 952 O O . GLY A 1 121 ? 9.456 5.871 8.004 1.00 89.62 121 GLY A O 1
ATOM 953 N N . TRP A 1 122 ? 9.088 3.722 8.503 1.00 93.38 122 TRP A N 1
ATOM 954 C CA . TRP A 1 122 ? 7.695 3.711 8.026 1.00 93.38 122 TRP A CA 1
ATOM 955 C C . TRP A 1 122 ? 6.741 4.610 8.820 1.00 93.38 122 TRP A C 1
ATOM 957 O O . TRP A 1 122 ? 5.629 4.866 8.365 1.00 93.38 122 TRP A O 1
ATOM 967 N N . LYS A 1 123 ? 7.151 5.113 9.990 1.00 90.38 123 LYS A N 1
ATOM 968 C CA . LYS A 1 123 ? 6.368 6.104 10.750 1.00 90.38 1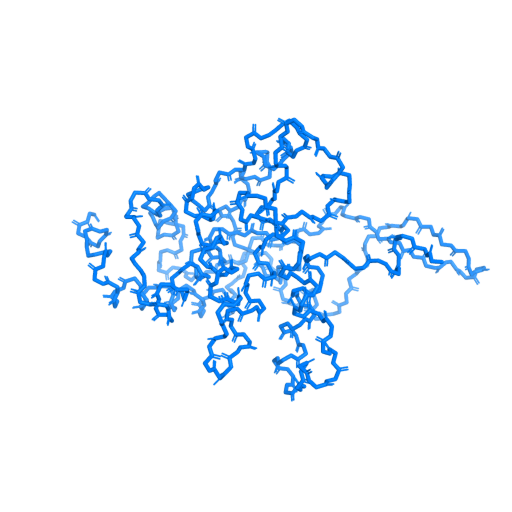23 LYS A CA 1
ATOM 969 C C . LYS A 1 123 ? 6.395 7.494 10.112 1.00 90.38 123 LYS A C 1
ATOM 971 O O . LYS A 1 123 ? 5.526 8.316 10.389 1.00 90.38 123 LYS A O 1
ATOM 976 N N . ALA A 1 124 ? 7.398 7.773 9.284 1.00 88.81 124 ALA A N 1
ATOM 977 C CA . ALA A 1 124 ? 7.534 9.051 8.612 1.00 88.81 124 ALA A CA 1
ATOM 978 C C . ALA A 1 124 ? 6.653 9.055 7.349 1.00 88.81 124 ALA A C 1
ATOM 980 O O . ALA A 1 124 ? 6.823 8.186 6.494 1.00 88.81 124 ALA A O 1
ATOM 981 N N . PRO A 1 125 ? 5.702 9.993 7.201 1.00 88.75 125 PRO A N 1
ATOM 982 C CA . PRO A 1 125 ? 4.845 10.017 6.027 1.00 88.75 125 PRO A CA 1
ATOM 983 C C . PRO A 1 125 ? 5.589 10.640 4.843 1.00 88.75 125 PRO A C 1
ATOM 985 O O . PRO A 1 125 ? 6.118 11.749 4.937 1.00 88.75 125 PRO A O 1
ATOM 988 N N . PHE A 1 126 ? 5.589 9.958 3.702 1.00 89.38 126 PHE A N 1
ATOM 989 C CA . PHE A 1 126 ? 6.206 10.474 2.480 1.00 89.38 126 PHE A CA 1
ATOM 990 C C . PHE A 1 126 ? 5.156 10.774 1.423 1.00 89.38 126 PHE A C 1
ATOM 992 O O . PHE A 1 126 ? 4.136 10.097 1.314 1.00 89.38 126 PHE A O 1
ATOM 999 N N . PHE A 1 127 ? 5.406 11.781 0.598 1.00 90.50 127 PHE A N 1
ATOM 1000 C CA . PHE A 1 127 ? 4.666 11.982 -0.641 1.00 90.50 127 PHE A CA 1
ATOM 1001 C C . PHE A 1 127 ? 5.594 12.553 -1.720 1.00 90.50 127 PHE A C 1
ATOM 1003 O O . PHE A 1 127 ? 6.375 13.448 -1.409 1.00 90.50 127 PHE A O 1
ATOM 1010 N N . PRO A 1 128 ? 5.512 12.089 -2.981 1.00 84.88 128 PRO A N 1
ATOM 1011 C CA . PRO A 1 128 ? 4.793 10.901 -3.475 1.00 84.88 128 PRO A CA 1
ATOM 1012 C C . PRO A 1 128 ? 5.441 9.573 -3.026 1.00 84.88 128 PRO A C 1
ATOM 1014 O O . PRO A 1 128 ? 6.625 9.547 -2.728 1.00 84.88 128 PRO A O 1
ATOM 1017 N N . ARG A 1 129 ? 4.696 8.451 -3.013 1.00 82.38 129 ARG A N 1
ATOM 1018 C CA . ARG A 1 129 ? 5.107 7.148 -2.416 1.00 82.38 129 ARG A CA 1
ATOM 1019 C C . ARG A 1 129 ? 5.347 6.012 -3.425 1.00 82.38 129 ARG A C 1
ATOM 1021 O O . ARG A 1 129 ? 4.824 4.913 -3.250 1.00 82.38 129 ARG A O 1
ATOM 1028 N N . PHE A 1 130 ? 6.074 6.269 -4.512 1.00 76.75 130 PHE A N 1
ATOM 1029 C CA . PHE A 1 130 ? 6.212 5.308 -5.623 1.00 76.75 130 PHE A CA 1
ATOM 1030 C C . PHE A 1 130 ? 6.607 3.888 -5.169 1.00 76.75 130 PHE A C 1
ATOM 1032 O O . PHE A 1 130 ? 5.836 2.948 -5.337 1.00 76.75 130 PHE A O 1
ATOM 1039 N N . TYR A 1 131 ? 7.778 3.751 -4.545 1.00 79.31 131 TYR A N 1
ATOM 1040 C CA . TYR A 1 131 ? 8.338 2.475 -4.077 1.00 79.31 131 TYR A CA 1
ATOM 1041 C C . TYR A 1 131 ? 8.435 2.423 -2.554 1.00 79.31 131 TYR A C 1
ATOM 1043 O O . TYR A 1 131 ? 9.338 1.806 -2.004 1.00 79.31 131 TYR A O 1
ATOM 1051 N N . PHE A 1 132 ? 7.541 3.137 -1.871 1.00 88.31 132 PHE A N 1
ATOM 1052 C CA . PHE A 1 132 ? 7.646 3.346 -0.437 1.00 88.31 132 PHE A CA 1
ATOM 1053 C C . PHE A 1 132 ? 6.356 2.988 0.284 1.00 88.31 132 PHE A C 1
ATOM 1055 O O . PHE A 1 132 ? 5.243 3.194 -0.217 1.00 88.31 132 PHE A O 1
ATOM 1062 N N . TYR A 1 133 ? 6.530 2.476 1.492 1.00 94.06 133 TYR A N 1
ATOM 1063 C CA . TYR A 1 133 ? 5.461 2.177 2.418 1.00 94.06 133 TYR A CA 1
ATOM 1064 C C . TYR A 1 133 ? 5.613 3.053 3.665 1.00 94.06 133 TYR A C 1
ATOM 1066 O O . TYR A 1 133 ? 6.686 3.111 4.254 1.00 94.06 133 TYR A O 1
ATOM 1074 N N . ASP A 1 134 ? 4.522 3.695 4.080 1.00 94.81 134 ASP A N 1
ATOM 1075 C CA . ASP A 1 134 ? 4.386 4.261 5.422 1.00 94.81 134 ASP A CA 1
ATOM 1076 C C . ASP A 1 134 ? 3.133 3.721 6.099 1.00 94.81 134 ASP A C 1
ATOM 1078 O O . ASP A 1 134 ? 2.181 3.268 5.453 1.00 94.81 134 ASP A O 1
ATOM 1082 N N . THR A 1 135 ? 3.129 3.783 7.424 1.00 96.12 135 THR A N 1
ATOM 1083 C CA . THR A 1 135 ? 2.047 3.252 8.249 1.00 96.12 135 THR A CA 1
ATOM 1084 C C . THR A 1 135 ? 0.721 3.980 8.018 1.00 96.12 135 THR A C 1
ATOM 1086 O O . THR A 1 135 ? -0.331 3.354 8.143 1.00 96.12 135 THR A O 1
ATOM 1089 N N . LEU A 1 136 ? 0.732 5.253 7.592 1.00 96.25 136 LEU A N 1
ATOM 1090 C CA . LEU A 1 136 ? -0.483 5.968 7.177 1.00 96.25 136 LEU A CA 1
ATOM 1091 C C . LEU A 1 136 ? -1.094 5.333 5.916 1.00 96.25 136 LEU A C 1
ATOM 1093 O O . LEU A 1 136 ? -2.306 5.106 5.871 1.00 96.25 136 LEU A O 1
ATOM 1097 N N . ARG A 1 137 ? -0.273 5.007 4.908 1.00 96.31 137 ARG A N 1
ATOM 1098 C CA . ARG A 1 137 ? -0.705 4.283 3.698 1.00 96.31 137 ARG A CA 1
ATOM 1099 C C . ARG A 1 137 ? -1.308 2.923 4.052 1.00 96.31 137 ARG A C 1
ATOM 1101 O O . ARG A 1 137 ? -2.416 2.621 3.611 1.00 96.31 137 ARG A O 1
ATOM 1108 N N . GLY A 1 138 ? -0.609 2.136 4.871 1.00 97.38 138 GLY A N 1
ATOM 1109 C CA . GLY A 1 138 ? -1.076 0.816 5.302 1.00 97.38 138 GLY A CA 1
ATOM 1110 C C . GLY A 1 138 ? -2.390 0.864 6.075 1.00 97.38 138 GLY A C 1
ATOM 1111 O O . GLY A 1 138 ? -3.330 0.144 5.736 1.00 97.38 138 GLY A O 1
ATOM 1112 N N . LEU A 1 139 ? -2.493 1.761 7.060 1.00 97.88 139 LEU A N 1
ATOM 1113 C CA . LEU A 1 139 ? -3.702 1.924 7.868 1.00 97.88 139 LEU A CA 1
ATOM 1114 C C . LEU A 1 139 ? -4.897 2.338 7.009 1.00 97.88 139 LEU A C 1
ATOM 1116 O O . LEU A 1 139 ? -5.971 1.746 7.114 1.00 97.88 139 LEU A O 1
ATOM 1120 N N . ARG A 1 140 ? -4.707 3.309 6.111 1.00 97.88 140 ARG A N 1
ATOM 1121 C CA . ARG A 1 140 ? -5.753 3.742 5.179 1.00 97.88 140 ARG A CA 1
ATOM 1122 C C . ARG A 1 140 ? -6.239 2.595 4.297 1.00 97.88 140 ARG A C 1
ATOM 1124 O O . ARG A 1 140 ? -7.447 2.421 4.142 1.00 97.88 140 ARG A O 1
ATOM 1131 N N . ALA A 1 141 ? -5.318 1.831 3.712 1.00 98.19 141 ALA A N 1
ATOM 1132 C CA . ALA A 1 141 ? -5.664 0.706 2.850 1.00 98.19 141 ALA A CA 1
ATOM 1133 C C . ALA A 1 141 ? -6.454 -0.366 3.617 1.00 98.19 141 ALA A C 1
ATOM 1135 O O . ALA A 1 141 ? -7.495 -0.818 3.139 1.00 98.19 141 ALA A O 1
ATOM 1136 N N . LEU A 1 142 ? -6.017 -0.716 4.829 1.00 98.50 142 LEU A N 1
ATOM 1137 C CA . LEU A 1 142 ? -6.686 -1.722 5.653 1.00 98.50 142 LEU A CA 1
ATOM 1138 C C . LEU A 1 142 ? -8.083 -1.267 6.111 1.00 98.50 142 LEU A C 1
ATOM 1140 O O . LEU A 1 142 ? -9.039 -2.038 6.039 1.00 98.50 142 LEU A O 1
ATOM 1144 N N . LEU A 1 143 ? -8.241 0.000 6.504 1.00 98.50 143 LEU A N 1
ATOM 1145 C CA . LEU A 1 143 ? -9.547 0.566 6.863 1.00 98.50 143 LEU A CA 1
ATOM 1146 C C . LEU A 1 143 ? -10.512 0.597 5.674 1.00 98.50 143 LEU A C 1
ATOM 1148 O O . LEU A 1 143 ? -11.682 0.248 5.827 1.00 98.50 143 LEU A O 1
ATOM 1152 N N . ARG A 1 144 ? -10.032 0.958 4.478 1.00 98.50 144 ARG A N 1
ATOM 1153 C CA . ARG A 1 144 ? -10.836 0.899 3.246 1.00 98.50 144 ARG A CA 1
ATOM 1154 C C . ARG A 1 144 ? -11.242 -0.522 2.886 1.00 98.50 144 ARG A C 1
ATOM 1156 O O . ARG A 1 144 ? -12.360 -0.733 2.422 1.00 98.50 144 ARG A O 1
ATOM 1163 N N . TRP A 1 145 ? -10.364 -1.492 3.115 1.00 98.56 145 TRP A N 1
ATOM 1164 C CA . TRP A 1 145 ? -10.701 -2.899 2.947 1.00 98.56 145 TRP A CA 1
ATOM 1165 C C . TRP A 1 145 ? -11.809 -3.322 3.909 1.00 98.56 145 TRP A C 1
ATOM 1167 O O . TRP A 1 145 ? -12.823 -3.846 3.455 1.00 98.56 145 TRP A O 1
ATOM 1177 N N . SER A 1 146 ? -11.670 -3.017 5.199 1.00 98.00 146 SER A N 1
ATOM 1178 C CA . SER A 1 146 ? -12.685 -3.321 6.214 1.00 98.00 146 SER A CA 1
ATOM 1179 C C . SER A 1 146 ? -14.035 -2.679 5.880 1.00 98.00 146 SER A C 1
ATOM 1181 O O . SER A 1 146 ? -15.069 -3.345 5.916 1.00 98.00 146 SER A O 1
ATOM 1183 N N . GLU A 1 147 ? -14.038 -1.413 5.453 1.00 97.44 147 GLU A N 1
ATOM 1184 C CA . GLU A 1 147 ? -15.249 -0.701 5.033 1.00 97.44 147 GLU A CA 1
ATOM 1185 C C . GLU A 1 147 ? -15.933 -1.366 3.829 1.00 97.44 147 GLU A C 1
ATOM 1187 O O . GLU A 1 147 ? -17.153 -1.576 3.859 1.00 97.44 147 GLU A O 1
ATOM 1192 N N . LYS A 1 148 ? -15.174 -1.676 2.769 1.00 97.00 148 LYS A N 1
ATOM 1193 C CA . LYS A 1 148 ? -15.704 -2.245 1.521 1.00 97.00 148 LYS A CA 1
ATOM 1194 C C . LYS A 1 148 ? -16.120 -3.709 1.677 1.00 97.00 148 LYS A C 1
ATOM 1196 O O . LYS A 1 148 ? -17.132 -4.106 1.108 1.00 97.00 148 LYS A O 1
ATOM 1201 N N . MET A 1 149 ? -15.376 -4.494 2.454 1.00 96.44 149 MET A N 1
ATOM 1202 C CA . MET A 1 149 ? -15.627 -5.928 2.652 1.00 96.44 149 MET A CA 1
ATOM 1203 C C . MET A 1 149 ? -16.531 -6.240 3.844 1.00 96.44 149 MET A C 1
ATOM 1205 O O . MET A 1 149 ? -17.004 -7.366 3.953 1.00 96.44 149 MET A O 1
ATOM 1209 N N . LYS A 1 150 ? -16.799 -5.258 4.716 1.00 95.75 150 LYS A N 1
ATOM 1210 C CA . LYS A 1 150 ? -17.526 -5.443 5.986 1.00 95.75 150 LYS A CA 1
ATOM 1211 C C . LYS A 1 150 ? -16.870 -6.478 6.904 1.00 95.75 150 LYS A C 1
ATOM 1213 O O . LYS A 1 150 ? -17.550 -7.160 7.664 1.00 95.75 150 LYS A O 1
ATOM 1218 N N . GLU A 1 151 ? -15.546 -6.563 6.842 1.00 95.81 151 GLU A N 1
ATOM 1219 C CA . GLU A 1 151 ? -14.733 -7.462 7.660 1.00 95.81 151 GLU A CA 1
ATOM 1220 C C . GLU A 1 151 ? -14.103 -6.679 8.823 1.00 95.81 151 GLU A C 1
ATOM 1222 O O . GLU A 1 151 ? -13.698 -5.527 8.631 1.00 95.81 151 GLU A O 1
ATOM 1227 N N . PRO A 1 152 ? -14.027 -7.250 10.036 1.00 95.62 152 PRO A N 1
ATOM 1228 C CA . PRO A 1 152 ? -13.461 -6.564 11.191 1.00 95.62 152 PRO A CA 1
ATOM 1229 C C . PRO A 1 152 ? -11.933 -6.479 11.112 1.00 95.62 152 PRO A C 1
ATOM 1231 O O . PRO A 1 152 ? -11.272 -7.339 10.531 1.00 95.62 152 PRO A O 1
ATOM 1234 N N . ILE A 1 153 ? -11.366 -5.466 11.770 1.00 96.69 153 ILE A N 1
ATOM 1235 C CA . ILE A 1 153 ? -9.922 -5.368 12.014 1.00 96.69 153 ILE A CA 1
ATOM 1236 C C . ILE A 1 153 ? -9.680 -5.618 13.507 1.00 96.69 153 ILE A C 1
ATOM 1238 O O . ILE A 1 153 ? -10.312 -4.935 14.321 1.00 96.69 153 ILE A O 1
ATOM 1242 N N . PRO A 1 154 ? -8.778 -6.543 13.888 1.00 96.00 154 PRO A N 1
ATOM 1243 C CA . PRO A 1 154 ? -8.384 -6.713 15.283 1.00 96.00 154 PRO A CA 1
ATOM 1244 C C . PRO A 1 154 ? -7.718 -5.437 15.815 1.00 96.00 154 PRO A C 1
ATOM 1246 O O . PRO A 1 154 ? -6.721 -4.982 15.248 1.00 96.00 154 PRO A O 1
ATOM 1249 N N . CYS A 1 155 ? -8.247 -4.845 16.888 1.00 94.62 155 CYS A N 1
ATOM 1250 C CA . CYS A 1 155 ? -7.748 -3.584 17.452 1.00 94.62 155 CYS A CA 1
ATOM 1251 C C . CYS A 1 155 ? -6.240 -3.614 17.715 1.00 94.62 155 CYS A C 1
ATOM 1253 O O . CYS A 1 155 ? -5.518 -2.681 17.366 1.00 94.62 155 CYS A O 1
ATOM 1255 N N . GLU A 1 156 ? -5.751 -4.705 18.295 1.00 94.38 156 GLU A N 1
ATOM 1256 C CA . GLU A 1 156 ? -4.351 -4.914 18.652 1.00 94.38 156 GLU A CA 1
ATOM 1257 C C . GLU A 1 156 ? -3.405 -4.882 17.447 1.00 94.38 156 GLU A C 1
ATOM 1259 O O . GLU A 1 156 ? -2.234 -4.539 17.605 1.00 94.38 156 GLU A O 1
ATOM 1264 N N . SER A 1 157 ? -3.908 -5.185 16.245 1.00 95.81 157 SER A N 1
ATOM 1265 C CA . SER A 1 157 ? -3.107 -5.167 15.018 1.00 95.81 157 SER A CA 1
ATOM 1266 C C . SER A 1 157 ? -2.804 -3.754 14.521 1.00 95.81 157 SER A C 1
ATOM 1268 O O . SER A 1 157 ? -1.832 -3.562 13.801 1.00 95.81 157 SER A O 1
ATOM 1270 N N . ILE A 1 158 ? -3.592 -2.751 14.923 1.00 96.50 158 ILE A N 1
ATOM 1271 C CA . ILE A 1 158 ? -3.414 -1.363 14.471 1.00 96.50 158 ILE A CA 1
ATOM 1272 C C . ILE A 1 158 ? -3.221 -0.363 15.613 1.00 96.50 158 ILE A C 1
ATOM 1274 O O . ILE A 1 158 ? -2.863 0.781 15.351 1.00 96.50 158 ILE A O 1
ATOM 1278 N N . ALA A 1 159 ? -3.431 -0.763 16.872 1.00 95.31 159 ALA A N 1
ATOM 1279 C CA . ALA A 1 159 ? -3.408 0.128 18.033 1.00 95.31 159 ALA A CA 1
ATOM 1280 C C . ALA A 1 159 ? -2.107 0.937 18.153 1.00 95.31 159 ALA A C 1
ATOM 1282 O O . ALA A 1 159 ? -2.146 2.141 18.407 1.00 95.31 159 ALA A O 1
ATOM 1283 N N . GLY A 1 160 ? -0.960 0.276 17.961 1.00 94.88 160 GLY A N 1
ATOM 1284 C CA . GLY A 1 160 ? 0.352 0.923 18.015 1.00 94.88 160 GLY A CA 1
ATOM 1285 C C . GLY A 1 160 ? 0.515 1.966 16.913 1.00 94.88 160 GLY A C 1
ATOM 1286 O O . GLY A 1 160 ? 0.837 3.115 17.199 1.00 94.88 160 GLY A O 1
ATOM 1287 N N . VAL A 1 161 ? 0.194 1.587 15.672 1.00 95.50 161 VAL A N 1
ATOM 1288 C CA . VA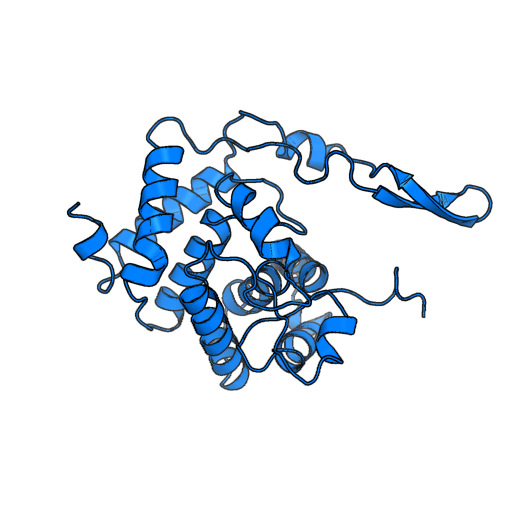L A 1 161 ? 0.249 2.489 14.515 1.00 95.50 161 VAL A CA 1
ATOM 1289 C C . VAL A 1 161 ? -0.703 3.670 14.664 1.00 95.50 161 VAL A C 1
ATOM 1291 O O . VAL A 1 161 ? -0.310 4.799 14.392 1.00 95.50 161 VAL A O 1
ATOM 1294 N N . TRP A 1 162 ? -1.937 3.438 15.113 1.00 94.44 162 TRP A N 1
ATOM 1295 C CA . TRP A 1 162 ? -2.902 4.509 15.347 1.00 94.44 162 TRP A CA 1
ATOM 1296 C C . TRP A 1 162 ? -2.368 5.536 16.347 1.00 94.44 162 TRP A C 1
ATOM 1298 O O . TRP A 1 162 ? -2.390 6.729 16.053 1.00 94.44 162 TRP A O 1
ATOM 1308 N N . ARG A 1 163 ? -1.844 5.074 17.490 1.00 92.50 163 ARG A N 1
ATOM 1309 C CA . ARG A 1 163 ? -1.268 5.953 18.514 1.00 92.50 163 ARG A CA 1
ATOM 1310 C C . ARG A 1 163 ? -0.076 6.733 17.971 1.00 92.50 163 ARG A C 1
ATOM 1312 O O . ARG A 1 163 ? -0.060 7.950 18.082 1.00 92.50 163 ARG A O 1
ATOM 1319 N N . ASP A 1 164 ? 0.860 6.047 17.317 1.00 91.94 164 ASP A N 1
ATOM 1320 C CA . ASP A 1 164 ? 2.037 6.680 16.720 1.00 91.94 164 ASP A CA 1
ATOM 1321 C C . ASP A 1 164 ? 1.643 7.785 15.726 1.00 91.94 164 ASP A C 1
ATOM 1323 O O . ASP A 1 164 ? 2.201 8.881 15.759 1.00 91.94 164 ASP A O 1
ATOM 1327 N N . LEU A 1 165 ? 0.674 7.522 14.842 1.00 92.19 165 LEU A N 1
ATOM 1328 C CA . LEU A 1 165 ? 0.205 8.499 13.855 1.00 92.19 165 LEU A CA 1
ATOM 1329 C C . LEU A 1 165 ? -0.546 9.664 14.512 1.00 92.19 165 LEU A C 1
ATOM 1331 O O . LEU A 1 165 ? -0.327 10.814 14.132 1.00 92.19 165 LEU A O 1
ATOM 1335 N N . ALA A 1 166 ? -1.395 9.386 15.505 1.00 90.19 166 ALA A N 1
ATOM 1336 C CA . ALA A 1 166 ? -2.119 10.412 16.253 1.00 90.19 166 ALA A CA 1
ATOM 1337 C C . ALA A 1 166 ? -1.159 11.350 17.003 1.00 90.19 166 ALA A C 1
ATOM 1339 O O . ALA A 1 166 ? -1.306 12.572 16.909 1.00 90.19 166 ALA A O 1
ATOM 1340 N N . ASP A 1 167 ? -0.139 10.786 17.654 1.00 88.56 167 ASP A N 1
ATOM 1341 C CA . ASP A 1 167 ? 0.918 11.530 18.343 1.00 88.56 167 ASP A CA 1
ATOM 1342 C C . ASP A 1 167 ? 1.761 12.349 17.354 1.00 88.56 167 ASP A C 1
ATOM 1344 O O . ASP A 1 167 ? 2.108 13.499 17.626 1.00 88.56 167 ASP A O 1
ATOM 1348 N N . THR A 1 168 ? 2.070 11.778 16.184 1.00 85.69 168 THR A N 1
ATOM 1349 C CA . THR A 1 168 ? 2.928 12.423 15.178 1.00 85.69 168 THR A CA 1
ATOM 1350 C C . THR A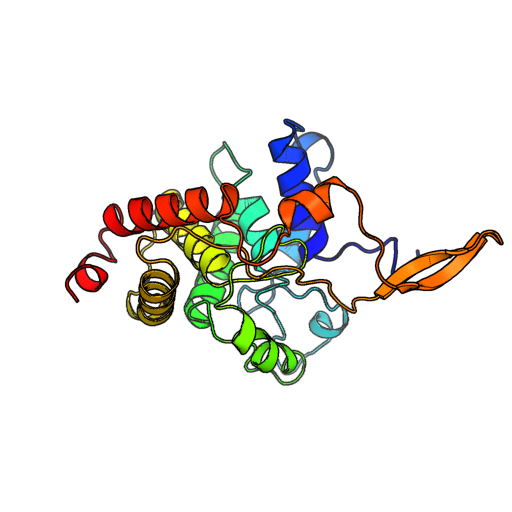 1 168 ? 2.223 13.575 14.463 1.00 85.69 168 THR A C 1
ATOM 1352 O O . THR A 1 168 ? 2.839 14.612 14.216 1.00 85.69 168 THR A O 1
ATOM 1355 N N . PHE A 1 169 ? 0.954 13.411 14.083 1.00 87.25 169 PHE A N 1
ATOM 1356 C CA . PHE A 1 169 ? 0.272 14.372 13.208 1.00 87.25 169 PHE A CA 1
ATOM 1357 C C . PHE A 1 169 ? -0.499 15.450 13.965 1.00 87.25 169 PHE A C 1
ATOM 1359 O O . PHE A 1 169 ? -0.590 16.573 13.464 1.00 87.25 169 PHE A O 1
ATOM 1366 N N . GLY A 1 170 ? -0.981 15.161 15.180 1.00 70.81 170 GLY A N 1
ATOM 1367 C CA . GLY A 1 170 ? -1.574 16.145 16.091 1.00 70.81 170 GLY A CA 1
ATOM 1368 C C . GLY A 1 170 ? -2.473 17.196 15.413 1.00 70.81 170 GLY A C 1
ATOM 1369 O O . GLY A 1 170 ? -3.258 16.889 14.517 1.00 70.81 170 GLY A O 1
ATOM 1370 N N . GLN A 1 171 ? -2.353 18.459 15.845 1.00 64.81 171 GLN A N 1
ATOM 1371 C CA . GLN A 1 171 ? -3.075 19.608 15.263 1.00 64.81 171 GLN A CA 1
ATOM 1372 C C . GLN A 1 171 ? -2.265 20.401 14.220 1.00 64.81 171 GLN A C 1
ATOM 1374 O O . GLN A 1 171 ? -2.795 21.328 13.615 1.00 64.81 171 GLN A O 1
ATOM 1379 N N . ALA A 1 172 ? -0.984 20.080 14.011 1.00 71.12 172 ALA A N 1
ATOM 1380 C CA . ALA A 1 172 ? -0.060 20.896 13.212 1.00 71.12 172 ALA A CA 1
ATOM 1381 C C . ALA A 1 172 ? -0.058 20.569 11.702 1.00 71.12 172 ALA A C 1
ATOM 1383 O O . ALA A 1 172 ? 0.787 21.089 10.969 1.00 71.12 172 ALA A O 1
ATOM 1384 N N . GLY A 1 173 ? -0.989 19.721 11.250 1.00 81.44 173 GLY A N 1
ATOM 1385 C CA . GLY A 1 173 ? -1.067 19.229 9.874 1.00 81.44 173 GLY A CA 1
ATOM 1386 C C . GLY A 1 173 ? -0.055 18.115 9.581 1.00 81.44 173 GLY A C 1
ATOM 1387 O O . GLY A 1 173 ? 0.940 17.938 10.288 1.00 81.44 173 GLY A O 1
ATOM 1388 N N . VAL A 1 174 ? -0.303 17.337 8.523 1.00 91.62 174 VAL A N 1
ATOM 1389 C CA . VAL A 1 174 ? 0.571 16.212 8.148 1.00 91.62 174 VAL A CA 1
ATOM 1390 C C . VAL A 1 174 ? 1.704 16.711 7.259 1.00 91.62 174 VAL A C 1
ATOM 1392 O O . VAL A 1 174 ? 1.507 17.009 6.078 1.00 91.62 174 VAL A O 1
ATOM 1395 N N . LYS A 1 175 ? 2.904 16.799 7.833 1.00 91.81 175 LYS A N 1
ATOM 1396 C CA . LYS A 1 175 ? 4.107 17.270 7.138 1.00 91.81 175 LYS A CA 1
ATOM 1397 C C . LYS A 1 175 ? 4.795 16.147 6.383 1.00 91.81 175 LYS A C 1
ATOM 1399 O O . LYS A 1 175 ? 4.940 15.050 6.910 1.00 91.81 175 LYS A O 1
ATOM 1404 N N . ASN A 1 176 ? 5.252 16.432 5.172 1.00 91.50 176 ASN A N 1
ATOM 1405 C CA . ASN A 1 176 ? 6.013 15.477 4.378 1.00 91.50 176 ASN A CA 1
ATOM 1406 C C . ASN A 1 176 ? 7.410 15.265 4.986 1.00 91.50 176 ASN A C 1
ATOM 1408 O O . ASN A 1 176 ? 8.111 16.229 5.297 1.00 91.50 176 ASN A O 1
ATOM 1412 N N . ALA A 1 177 ? 7.833 14.012 5.136 1.00 90.12 177 ALA A N 1
ATOM 1413 C CA . ALA A 1 177 ? 9.152 13.663 5.656 1.00 90.12 177 ALA A CA 1
ATOM 1414 C C . ALA A 1 177 ? 10.291 13.980 4.671 1.00 90.12 177 ALA A C 1
ATOM 1416 O O . ALA A 1 177 ? 11.446 14.100 5.081 1.00 90.12 177 ALA A O 1
ATOM 1417 N N . GLY A 1 178 ? 9.973 14.168 3.385 1.00 85.81 178 GLY A N 1
ATOM 1418 C CA . GLY A 1 178 ? 10.902 14.672 2.379 1.00 85.81 178 GLY A CA 1
ATOM 1419 C C . GLY A 1 178 ? 11.184 13.685 1.252 1.00 85.81 178 GLY A C 1
ATOM 1420 O O . GLY A 1 178 ? 10.282 13.086 0.673 1.00 85.81 178 GLY A O 1
ATOM 1421 N N . LYS A 1 179 ? 12.467 13.529 0.910 1.00 85.25 179 LYS A N 1
ATOM 1422 C CA . LYS A 1 179 ? 12.907 12.835 -0.308 1.00 85.25 179 LYS A CA 1
ATOM 1423 C C . LYS A 1 179 ? 13.268 11.378 -0.036 1.00 85.25 179 LYS A C 1
ATOM 1425 O O . LYS A 1 179 ? 14.430 11.065 0.206 1.00 85.25 179 LYS A O 1
ATOM 1430 N N . GLN A 1 180 ? 12.297 10.474 -0.158 1.00 81.31 180 GLN A N 1
ATOM 1431 C CA . GLN A 1 180 ? 12.527 9.026 0.012 1.00 81.31 180 GLN A CA 1
ATOM 1432 C C . GLN A 1 180 ? 13.572 8.446 -0.963 1.00 81.31 180 GLN A C 1
ATOM 1434 O O . GLN A 1 180 ? 14.177 7.418 -0.699 1.00 81.31 180 GLN A O 1
ATOM 1439 N N . TYR A 1 181 ? 13.773 9.098 -2.110 1.00 81.62 181 TYR A N 1
ATOM 1440 C CA . TYR A 1 181 ? 14.689 8.665 -3.165 1.00 81.62 181 TYR A CA 1
ATOM 1441 C C . TYR A 1 181 ? 16.061 9.361 -3.075 1.00 81.62 181 TYR A C 1
ATOM 1443 O O . TYR A 1 181 ? 16.877 9.245 -3.991 1.00 81.62 181 TYR A O 1
ATOM 1451 N N . ALA A 1 182 ? 16.331 10.130 -2.015 1.00 83.62 182 ALA A N 1
ATOM 1452 C CA . ALA A 1 182 ? 17.620 10.790 -1.841 1.00 83.62 182 ALA A CA 1
ATOM 1453 C C . ALA A 1 182 ? 18.761 9.759 -1.828 1.00 83.62 182 ALA A C 1
ATOM 1455 O O . ALA A 1 182 ? 18.725 8.781 -1.090 1.00 83.62 182 ALA A O 1
ATOM 1456 N N . GLY A 1 183 ? 19.773 9.972 -2.674 1.00 84.50 183 GLY A N 1
ATOM 1457 C CA . GLY A 1 183 ? 20.880 9.025 -2.847 1.00 84.50 183 GLY A CA 1
ATOM 1458 C C . GLY A 1 183 ? 20.544 7.789 -3.691 1.00 84.50 183 GLY A C 1
ATOM 1459 O O . GLY A 1 183 ? 21.428 6.966 -3.925 1.00 84.50 183 GLY A O 1
ATOM 1460 N N . ALA A 1 184 ? 19.310 7.664 -4.191 1.00 85.88 184 ALA A N 1
ATOM 1461 C CA . ALA A 1 184 ? 18.939 6.586 -5.094 1.00 85.88 184 ALA A CA 1
ATOM 1462 C C . ALA A 1 184 ? 19.660 6.708 -6.442 1.00 85.88 184 ALA A C 1
ATOM 1464 O O . ALA A 1 184 ? 20.033 7.791 -6.908 1.00 85.88 184 ALA A O 1
ATOM 1465 N N . ARG A 1 185 ? 19.821 5.558 -7.092 1.00 88.50 185 ARG A N 1
ATOM 1466 C CA . ARG A 1 185 ? 20.379 5.444 -8.438 1.00 88.50 185 ARG A CA 1
ATOM 1467 C C . ARG A 1 185 ? 19.258 5.162 -9.425 1.00 88.50 185 ARG A C 1
ATOM 1469 O O . ARG A 1 185 ? 18.271 4.522 -9.075 1.00 88.50 185 ARG A O 1
ATOM 1476 N N . SER A 1 186 ? 19.427 5.615 -10.658 1.00 85.12 186 SER A N 1
ATOM 1477 C CA . SER A 1 186 ? 18.519 5.299 -11.758 1.00 85.12 186 SER A CA 1
ATOM 1478 C C . SER A 1 186 ? 19.308 4.807 -12.962 1.00 85.12 186 SER A C 1
ATOM 1480 O O . SER A 1 186 ? 20.488 5.130 -13.126 1.00 85.12 186 SER A O 1
ATOM 1482 N N . PHE A 1 187 ? 18.665 3.992 -13.789 1.00 84.81 187 PHE A N 1
ATOM 1483 C CA . PHE A 1 187 ? 19.254 3.497 -15.021 1.00 84.81 187 PHE A CA 1
ATOM 1484 C C . PHE A 1 187 ? 19.026 4.526 -16.126 1.00 84.81 187 PHE A C 1
ATOM 1486 O O . PHE A 1 187 ? 17.889 4.865 -16.455 1.00 84.81 187 PHE A O 1
ATOM 1493 N N . GLU A 1 188 ? 20.109 5.050 -16.689 1.00 85.25 188 GLU A N 1
ATOM 1494 C CA . GLU A 1 188 ? 20.063 6.126 -17.673 1.00 85.25 188 GLU A CA 1
ATOM 1495 C C . GLU A 1 188 ? 20.690 5.699 -18.989 1.00 85.25 188 GLU A C 1
ATOM 1497 O O . GLU A 1 188 ? 21.710 5.003 -19.018 1.00 85.25 188 GLU A O 1
ATOM 1502 N N . ARG A 1 189 ? 20.093 6.166 -20.087 1.00 85.00 189 ARG A N 1
ATOM 1503 C CA . ARG A 1 189 ? 20.642 5.966 -21.421 1.00 85.00 189 ARG A CA 1
ATOM 1504 C C . ARG A 1 189 ? 21.658 7.061 -21.729 1.00 85.00 189 ARG A C 1
ATOM 1506 O O . ARG A 1 189 ? 21.327 8.246 -21.710 1.00 85.00 189 ARG A O 1
ATOM 1513 N N . THR A 1 190 ? 22.889 6.663 -22.013 1.00 84.31 190 THR A N 1
ATOM 1514 C CA . THR A 1 190 ? 23.969 7.560 -22.416 1.00 84.31 190 THR A CA 1
ATOM 1515 C C . THR A 1 190 ? 23.713 8.112 -23.826 1.00 84.31 190 THR A C 1
ATOM 1517 O O . THR A 1 190 ? 22.954 7.519 -24.602 1.00 84.31 190 THR A O 1
ATOM 1520 N N . PRO A 1 191 ? 24.380 9.214 -24.223 1.00 87.94 191 PRO A N 1
ATOM 1521 C CA . PRO A 1 191 ? 24.320 9.712 -25.599 1.00 87.94 191 PRO A CA 1
ATOM 1522 C C . PRO A 1 191 ? 24.781 8.693 -26.655 1.00 87.94 191 PRO A C 1
ATOM 1524 O O . PRO A 1 191 ? 24.318 8.748 -27.790 1.00 87.94 191 PRO A O 1
ATOM 1527 N N . SER A 1 192 ? 25.654 7.742 -26.290 1.00 88.75 192 SER A N 1
ATOM 1528 C CA . SER A 1 192 ? 26.079 6.634 -27.161 1.00 88.75 192 SER A CA 1
ATOM 1529 C C . SER A 1 192 ? 25.020 5.533 -27.307 1.00 88.75 192 SER A C 1
ATOM 1531 O O . SER A 1 192 ? 25.186 4.618 -28.108 1.00 88.75 192 SER A O 1
ATOM 1533 N N . GLY A 1 193 ? 23.914 5.619 -26.562 1.00 85.44 193 GLY A N 1
ATOM 1534 C CA . GLY A 1 193 ? 22.816 4.660 -26.590 1.00 85.44 193 GLY A CA 1
ATOM 1535 C C . GLY A 1 193 ? 22.975 3.484 -25.626 1.00 85.44 193 GLY A C 1
ATOM 1536 O O . GLY A 1 193 ? 22.047 2.674 -25.550 1.00 85.44 193 GLY A O 1
ATOM 1537 N N . GLU A 1 194 ? 24.089 3.415 -24.895 1.00 87.81 194 GLU A N 1
ATOM 1538 C CA . GLU A 1 194 ? 24.343 2.448 -23.823 1.00 87.81 194 GLU A CA 1
ATOM 1539 C C . GLU A 1 194 ? 23.533 2.796 -22.573 1.00 87.81 194 GLU A C 1
ATOM 1541 O O . GLU A 1 194 ? 23.086 3.928 -22.401 1.00 87.81 194 GLU A O 1
ATOM 1546 N N . TRP A 1 195 ? 23.342 1.828 -21.682 1.00 84.00 195 TRP A N 1
ATOM 1547 C CA . TRP A 1 195 ? 22.663 2.067 -20.416 1.00 84.00 195 TRP A CA 1
ATOM 1548 C C . TRP A 1 195 ? 23.615 1.909 -19.242 1.00 84.00 195 TRP A C 1
ATOM 1550 O O . TRP A 1 195 ? 24.364 0.937 -19.162 1.00 84.00 195 TRP A O 1
ATOM 1560 N N . THR A 1 196 ? 23.569 2.863 -18.318 1.00 89.44 196 THR A N 1
ATOM 1561 C CA . THR A 1 196 ? 24.448 2.887 -17.148 1.00 89.44 196 THR A CA 1
ATOM 1562 C C . THR A 1 196 ? 23.691 3.358 -15.917 1.00 89.44 196 THR A C 1
ATOM 1564 O O . THR A 1 196 ? 22.726 4.114 -16.006 1.00 89.44 196 THR A O 1
ATOM 1567 N N . TRP A 1 197 ? 24.138 2.916 -14.746 1.00 88.25 197 TRP A N 1
ATOM 1568 C CA . TRP A 1 197 ? 23.609 3.406 -13.481 1.00 88.25 197 TRP A CA 1
ATOM 1569 C C . TRP A 1 197 ? 24.156 4.799 -13.160 1.00 88.25 197 TRP A C 1
ATOM 1571 O O . TRP A 1 197 ? 25.341 4.935 -12.847 1.00 88.25 197 TRP A O 1
ATOM 1581 N N . GLY A 1 198 ? 23.277 5.797 -13.157 1.00 86.94 198 GLY A N 1
ATOM 1582 C CA . GLY A 1 198 ? 23.548 7.163 -12.713 1.00 86.94 198 GLY A CA 1
ATOM 1583 C C . GLY A 1 198 ? 22.839 7.505 -11.402 1.00 86.94 198 GLY A C 1
ATOM 1584 O O . GLY A 1 198 ? 22.166 6.666 -10.795 1.00 86.94 198 GLY A O 1
ATOM 1585 N N . SER A 1 199 ? 22.988 8.751 -10.959 1.00 87.00 199 SER A N 1
ATOM 1586 C CA . SER A 1 199 ? 22.167 9.308 -9.878 1.00 87.00 199 SER A CA 1
ATOM 1587 C C . SER A 1 199 ? 20.718 9.440 -10.338 1.00 87.00 199 SER A C 1
ATOM 1589 O O . SER A 1 199 ? 20.472 9.777 -11.493 1.00 87.00 199 SER A O 1
ATOM 1591 N N . ALA A 1 200 ? 19.752 9.204 -9.451 1.00 86.94 200 ALA A N 1
ATOM 1592 C CA . ALA A 1 200 ? 18.352 9.428 -9.784 1.00 86.94 200 ALA A CA 1
ATOM 1593 C C . ALA A 1 200 ? 18.106 10.895 -10.183 1.00 86.94 200 ALA A C 1
ATOM 1595 O O . ALA A 1 200 ? 18.495 11.823 -9.471 1.00 86.94 200 ALA A O 1
ATOM 1596 N N . LYS A 1 201 ? 17.447 11.092 -11.329 1.00 86.12 201 LYS A N 1
ATOM 1597 C CA . LYS A 1 201 ? 16.982 12.402 -11.796 1.00 86.12 201 LYS A CA 1
ATOM 1598 C C . LYS A 1 201 ? 15.580 12.688 -11.287 1.00 86.12 201 LYS A C 1
ATOM 1600 O O . LYS A 1 201 ? 14.748 11.791 -11.170 1.00 86.12 201 LYS A O 1
ATOM 1605 N N . VAL A 1 202 ? 15.327 13.965 -11.040 1.00 87.69 202 VAL A N 1
ATOM 1606 C CA . VAL A 1 202 ? 14.034 14.491 -10.605 1.00 87.69 202 VAL A CA 1
ATOM 1607 C C . VAL A 1 202 ? 13.402 15.315 -11.720 1.00 87.69 202 VAL A C 1
ATOM 1609 O O . VAL A 1 202 ? 14.079 15.756 -12.648 1.00 87.69 202 VAL A O 1
ATOM 1612 N N . PHE A 1 203 ? 12.091 15.504 -11.635 1.00 88.44 203 PHE A N 1
ATOM 1613 C CA . PHE A 1 203 ? 11.319 16.359 -12.533 1.00 88.44 203 PHE A CA 1
ATOM 1614 C C . PHE A 1 203 ? 10.537 17.388 -11.703 1.00 88.44 203 PHE A C 1
ATOM 1616 O O . PHE A 1 203 ? 10.246 17.106 -10.539 1.00 88.44 203 PHE A O 1
ATOM 1623 N N . PRO A 1 204 ? 10.145 18.547 -12.268 1.00 91.75 204 PRO A N 1
ATOM 1624 C CA . PRO A 1 204 ? 9.630 19.672 -11.477 1.00 91.75 204 PRO A CA 1
ATOM 1625 C C . PRO A 1 204 ? 8.445 19.336 -10.562 1.00 91.75 204 PRO A C 1
ATOM 1627 O O . PRO A 1 204 ? 8.353 19.831 -9.443 1.00 91.75 204 PRO A O 1
ATOM 1630 N N . LEU A 1 205 ? 7.539 18.460 -11.010 1.00 88.62 205 LEU A N 1
ATOM 1631 C CA . LEU A 1 205 ? 6.404 18.036 -10.189 1.00 88.62 205 LEU A CA 1
ATOM 1632 C C . LEU A 1 205 ? 6.846 17.213 -8.965 1.00 88.62 205 LEU A C 1
ATOM 1634 O O . LEU A 1 205 ? 6.281 17.389 -7.890 1.00 88.62 205 LEU A O 1
ATOM 1638 N N . LEU A 1 206 ? 7.863 16.355 -9.102 1.00 88.50 206 LEU A N 1
ATOM 1639 C CA . LEU A 1 206 ? 8.420 15.600 -7.979 1.00 88.50 206 LEU A CA 1
ATOM 1640 C C . LEU A 1 206 ? 9.013 16.544 -6.927 1.00 88.50 206 LEU A C 1
ATOM 1642 O O . LEU A 1 206 ? 8.667 16.420 -5.759 1.00 88.50 206 LEU A O 1
ATOM 1646 N N . GLU A 1 207 ? 9.808 17.528 -7.358 1.00 88.50 207 GLU A N 1
ATOM 1647 C CA . GLU A 1 207 ? 10.419 18.537 -6.474 1.00 88.50 207 GLU A CA 1
ATOM 1648 C C . GLU A 1 207 ? 9.387 19.434 -5.777 1.00 88.50 207 GLU A C 1
ATOM 1650 O O . GLU A 1 207 ? 9.603 19.926 -4.671 1.00 88.50 207 GLU A O 1
ATOM 1655 N N . CYS A 1 208 ? 8.253 19.684 -6.432 1.00 87.75 208 CYS A N 1
ATOM 1656 C CA . CYS A 1 208 ? 7.168 20.457 -5.844 1.00 87.75 208 CYS A CA 1
ATOM 1657 C C . CYS A 1 208 ? 6.421 19.662 -4.764 1.00 87.75 208 CYS A C 1
ATOM 1659 O O . CYS A 1 208 ? 5.968 20.241 -3.779 1.00 87.75 208 CYS A O 1
ATOM 1661 N N . CYS A 1 209 ? 6.263 18.351 -4.950 1.00 87.19 209 CYS A N 1
ATOM 1662 C CA . CYS A 1 209 ? 5.456 17.504 -4.073 1.00 87.19 209 CYS A CA 1
ATOM 1663 C C . CYS A 1 209 ? 6.223 16.902 -2.888 1.00 87.19 209 CYS A C 1
ATOM 1665 O O . CYS A 1 209 ? 5.578 16.441 -1.947 1.00 87.19 209 CYS A O 1
ATOM 1667 N N . ASP A 1 210 ? 7.557 16.895 -2.909 1.00 87.94 210 ASP A N 1
ATOM 1668 C CA . ASP A 1 210 ? 8.396 16.189 -1.931 1.00 87.94 210 ASP A CA 1
ATOM 1669 C C . ASP A 1 210 ? 9.124 17.091 -0.919 1.00 87.94 210 ASP A C 1
ATOM 1671 O O . ASP A 1 210 ? 10.079 16.667 -0.258 1.00 87.94 210 ASP A O 1
ATOM 1675 N N . GLN A 1 211 ? 8.678 18.342 -0.790 1.00 88.25 211 GLN A N 1
ATOM 1676 C CA . GLN A 1 211 ? 9.289 19.326 0.100 1.00 88.25 211 GLN A CA 1
ATOM 1677 C C . GLN A 1 211 ? 9.177 18.890 1.565 1.00 88.25 211 GLN A C 1
ATOM 1679 O O . GLN A 1 211 ? 8.084 18.765 2.117 1.00 88.25 211 GLN A O 1
ATOM 1684 N N . ALA A 1 212 ? 10.328 18.650 2.196 1.00 91.00 212 ALA A N 1
ATOM 1685 C CA . ALA A 1 212 ? 10.407 18.192 3.577 1.00 91.00 212 ALA A CA 1
ATOM 1686 C C . ALA A 1 212 ? 9.921 19.269 4.557 1.00 91.00 212 ALA A C 1
ATOM 1688 O O . ALA A 1 212 ? 10.299 20.433 4.444 1.00 91.00 212 ALA A O 1
ATOM 1689 N N . GLY A 1 213 ? 9.135 18.869 5.556 1.00 89.69 213 GLY A N 1
ATOM 1690 C CA . GLY A 1 213 ? 8.640 19.749 6.618 1.00 89.69 213 GLY A CA 1
ATOM 1691 C C . GLY A 1 213 ? 7.430 20.606 6.235 1.00 89.69 213 GLY A C 1
ATOM 1692 O O . GLY A 1 213 ? 6.790 21.164 7.130 1.00 89.69 213 GLY A O 1
ATOM 1693 N N . GLU A 1 214 ? 7.076 20.655 4.952 1.00 90.81 214 GLU A N 1
ATOM 1694 C CA . GLU A 1 214 ? 5.871 21.320 4.469 1.00 90.81 214 GLU A CA 1
ATOM 1695 C C . GLU A 1 214 ? 4.642 20.437 4.671 1.00 90.81 214 GLU A C 1
ATOM 1697 O O . GLU A 1 214 ? 4.698 19.205 4.564 1.00 90.81 214 GLU A O 1
ATOM 1702 N N . VAL A 1 215 ? 3.510 21.075 4.964 1.00 91.62 215 VAL A N 1
ATOM 1703 C CA . VAL A 1 215 ? 2.223 20.384 5.056 1.00 91.62 215 VAL A CA 1
ATOM 1704 C C . VAL A 1 215 ? 1.865 19.835 3.680 1.00 91.62 215 VAL A C 1
ATOM 1706 O O . VAL A 1 215 ? 1.838 20.571 2.696 1.00 91.62 215 VAL A O 1
ATOM 1709 N N . SER A 1 216 ? 1.579 18.537 3.606 1.00 92.38 216 SER A N 1
ATOM 1710 C CA . SER A 1 216 ? 1.155 17.892 2.368 1.00 92.38 216 SER A CA 1
ATOM 1711 C C . SER A 1 216 ? -0.367 17.795 2.324 1.00 92.38 216 SER A C 1
ATOM 1713 O O . SER A 1 216 ? -0.941 16.972 3.044 1.00 92.38 216 SER A O 1
ATOM 1715 N N . PRO A 1 217 ? -1.044 18.519 1.410 1.00 91.88 217 PRO A N 1
ATOM 1716 C CA . PRO A 1 217 ? -2.496 18.429 1.277 1.00 91.88 217 PRO A CA 1
ATOM 1717 C C . PRO A 1 217 ? -2.975 17.010 0.952 1.00 91.88 217 PRO A C 1
ATOM 1719 O O . PRO A 1 217 ? -4.109 16.641 1.248 1.00 91.88 217 PRO A O 1
ATOM 1722 N N . TYR A 1 218 ? -2.129 16.205 0.303 1.00 92.00 218 TYR A N 1
ATOM 1723 C CA . TYR A 1 218 ? -2.440 14.809 0.016 1.00 92.00 218 TYR A CA 1
ATOM 1724 C C . TYR A 1 218 ? -2.442 13.962 1.292 1.00 92.00 218 TYR A C 1
ATOM 1726 O O . TYR A 1 218 ? -3.410 13.245 1.549 1.00 92.00 218 TYR A O 1
ATOM 1734 N N . LEU A 1 219 ? -1.380 14.065 2.095 1.00 94.00 219 LEU A N 1
ATOM 1735 C CA . LEU A 1 219 ? -1.253 13.312 3.342 1.00 94.00 219 LEU A CA 1
ATOM 1736 C C . LEU A 1 219 ? -2.308 13.744 4.365 1.00 94.00 219 LEU A C 1
ATOM 1738 O O . LEU A 1 219 ? -2.884 12.892 5.035 1.00 94.00 219 LEU A O 1
ATOM 1742 N N . GLU A 1 220 ? -2.640 15.035 4.422 1.00 93.81 220 GLU A N 1
ATOM 1743 C CA . GLU A 1 220 ? -3.719 15.547 5.270 1.00 93.81 220 GLU A CA 1
ATOM 1744 C C . GLU A 1 220 ? -5.082 14.960 4.914 1.00 93.81 220 GLU A C 1
ATOM 1746 O O . GLU A 1 220 ? -5.814 14.522 5.801 1.00 93.81 220 GLU A O 1
ATOM 1751 N N . ARG A 1 221 ? -5.426 14.898 3.620 1.00 94.75 221 ARG A N 1
ATOM 1752 C CA . ARG A 1 221 ? -6.684 14.271 3.189 1.00 94.75 221 ARG A CA 1
ATOM 1753 C C . ARG A 1 221 ? -6.744 12.805 3.596 1.00 94.75 221 ARG A C 1
ATOM 1755 O O . ARG A 1 221 ? -7.782 12.360 4.076 1.00 94.75 221 ARG A O 1
ATOM 1762 N N . GLN A 1 222 ? -5.642 12.076 3.439 1.00 94.88 222 GLN A N 1
ATOM 1763 C CA . GLN A 1 222 ? -5.576 10.680 3.862 1.00 94.88 222 GLN A CA 1
ATOM 1764 C C . GLN A 1 222 ? -5.693 10.519 5.375 1.00 94.88 222 GLN A C 1
ATOM 1766 O O . GLN A 1 222 ? -6.379 9.611 5.833 1.00 94.88 222 GLN A O 1
ATOM 1771 N N . TRP A 1 223 ? -5.055 11.391 6.153 1.00 95.31 223 TRP A N 1
ATOM 1772 C CA . TRP A 1 223 ? -5.159 11.349 7.606 1.00 95.31 223 TRP A CA 1
ATOM 1773 C C . TRP A 1 223 ? -6.576 11.649 8.087 1.00 95.31 223 TRP A C 1
ATOM 1775 O O . TRP A 1 223 ? -7.115 10.915 8.916 1.00 95.31 223 TRP A O 1
ATOM 1785 N N . LYS A 1 224 ? -7.223 12.663 7.505 1.00 95.19 224 LYS A N 1
ATOM 1786 C CA . LYS A 1 224 ? -8.627 12.958 7.794 1.00 95.19 224 LYS A CA 1
ATOM 1787 C C . LYS A 1 224 ? -9.522 11.757 7.474 1.00 95.19 224 LYS A C 1
ATOM 1789 O O . LYS A 1 224 ? -10.347 11.370 8.294 1.00 95.19 224 LYS A O 1
ATOM 1794 N N . GLU A 1 225 ? -9.340 11.160 6.300 1.00 96.50 225 GLU A N 1
ATOM 1795 C CA . GLU A 1 225 ? -10.084 9.975 5.869 1.00 96.50 225 GLU A CA 1
ATOM 1796 C C . GLU A 1 225 ? -9.881 8.790 6.821 1.00 96.50 225 GLU A C 1
ATOM 1798 O O . GLU A 1 225 ? -10.848 8.119 7.173 1.00 96.50 225 GLU A O 1
ATOM 1803 N N . VAL A 1 226 ? -8.650 8.551 7.282 1.00 95.94 226 VAL A N 1
ATOM 1804 C CA . VAL A 1 226 ? -8.358 7.539 8.307 1.00 95.94 226 VAL A CA 1
ATOM 1805 C C . VAL A 1 226 ? -9.133 7.829 9.589 1.00 95.94 226 VAL A C 1
ATOM 1807 O O . VAL A 1 226 ? -9.780 6.923 10.105 1.00 95.94 226 VAL A O 1
ATOM 1810 N N . GLY A 1 227 ? -9.136 9.073 10.074 1.00 94.56 227 GLY A N 1
ATOM 1811 C CA . GLY A 1 227 ? -9.917 9.465 11.252 1.00 94.56 227 GLY A CA 1
ATOM 1812 C C . GLY A 1 227 ? -11.420 9.209 11.085 1.00 94.56 227 GLY A C 1
ATOM 1813 O O . GLY A 1 227 ? -12.049 8.628 11.972 1.00 94.56 227 GLY A O 1
ATOM 1814 N N . ASP A 1 228 ? -11.981 9.568 9.928 1.00 95.50 228 ASP A N 1
ATOM 1815 C CA . ASP A 1 228 ? -13.394 9.336 9.606 1.00 95.50 228 ASP A CA 1
ATOM 1816 C C . ASP A 1 228 ? -13.720 7.824 9.575 1.00 95.50 228 ASP A C 1
ATOM 1818 O O . ASP A 1 228 ? -14.710 7.383 10.165 1.00 95.50 228 ASP A O 1
ATOM 1822 N N . LEU A 1 229 ? -12.863 7.007 8.947 1.00 96.19 229 LEU A N 1
ATOM 1823 C CA . LEU A 1 229 ? -13.024 5.549 8.873 1.00 96.19 229 LEU A CA 1
ATOM 1824 C C . LEU A 1 229 ? -12.877 4.875 10.244 1.00 96.19 229 LEU A C 1
ATOM 1826 O O . LEU A 1 229 ? -13.671 3.997 10.578 1.00 96.19 229 LEU A O 1
ATOM 1830 N N . MET A 1 230 ? -11.911 5.302 11.062 1.00 94.44 230 MET A N 1
ATOM 1831 C CA . MET A 1 230 ? -11.738 4.830 12.443 1.00 94.44 230 MET A CA 1
ATOM 1832 C C . MET A 1 230 ? -12.989 5.114 13.284 1.00 94.44 230 MET A C 1
ATOM 1834 O O . MET A 1 230 ? -13.458 4.250 14.026 1.00 94.44 230 MET A O 1
ATOM 1838 N N . ALA A 1 231 ? -13.565 6.313 13.148 1.00 92.50 231 ALA A N 1
ATOM 1839 C CA . ALA A 1 231 ? -14.773 6.703 13.869 1.00 92.50 231 ALA A CA 1
ATOM 1840 C C . ALA A 1 231 ? -16.008 5.897 13.431 1.00 92.50 231 ALA A C 1
ATOM 1842 O O . ALA A 1 231 ? -16.843 5.530 14.267 1.00 92.50 231 ALA A O 1
ATOM 1843 N N . ALA A 1 232 ? -16.115 5.597 12.137 1.00 93.12 232 ALA A N 1
ATOM 1844 C CA . ALA A 1 232 ? -17.214 4.819 11.579 1.00 93.12 232 ALA A CA 1
ATOM 1845 C C . ALA A 1 232 ? -17.099 3.310 11.857 1.00 93.12 232 ALA A C 1
ATOM 1847 O O . ALA A 1 232 ? -18.116 2.618 11.818 1.00 93.12 232 ALA A O 1
ATOM 1848 N N . ASN A 1 233 ? -15.900 2.789 12.145 1.00 91.25 233 ASN A N 1
ATOM 1849 C CA . ASN A 1 233 ? -15.682 1.354 12.312 1.00 91.25 233 ASN A CA 1
ATOM 1850 C C . ASN A 1 233 ? -16.122 0.854 13.708 1.00 91.25 233 ASN A C 1
ATOM 1852 O O . ASN A 1 233 ? -15.536 1.255 14.724 1.00 91.25 233 ASN A O 1
ATOM 1856 N N . PRO A 1 234 ? -17.126 -0.044 13.797 1.00 87.25 234 PRO A N 1
ATOM 1857 C CA . PRO A 1 234 ? -17.590 -0.586 15.071 1.00 87.25 234 PRO A CA 1
ATOM 1858 C C . PRO A 1 234 ? -16.582 -1.513 15.749 1.00 87.25 234 PRO A C 1
ATOM 1860 O O . PRO A 1 234 ? -16.627 -1.640 16.964 1.00 87.25 234 PRO A O 1
ATOM 1863 N N . SER A 1 235 ? -15.666 -2.154 15.015 1.00 89.06 235 SER A N 1
ATOM 1864 C CA . SER A 1 235 ? -14.671 -3.025 15.651 1.00 89.06 235 SER A CA 1
ATOM 1865 C C . SER A 1 235 ? -13.570 -2.237 16.357 1.00 89.06 235 SER A C 1
ATOM 1867 O O . SER A 1 235 ? -12.796 -2.836 17.085 1.00 89.06 235 SER A O 1
ATOM 1869 N N . LEU A 1 236 ? -13.499 -0.914 16.156 1.00 90.69 236 LEU A N 1
ATOM 1870 C CA . LEU A 1 236 ? -12.405 -0.052 16.613 1.00 90.69 236 LEU A CA 1
ATOM 1871 C C . LEU A 1 236 ? -12.854 1.004 17.639 1.00 90.69 236 LEU A C 1
ATOM 1873 O O . LEU A 1 236 ? -12.176 2.016 17.825 1.00 90.69 236 LEU A O 1
ATOM 1877 N N . GLN A 1 237 ? -14.014 0.827 18.288 1.00 83.00 237 GLN A N 1
ATOM 1878 C CA . GLN A 1 237 ? -14.504 1.807 19.274 1.00 83.00 237 GLN A CA 1
ATOM 1879 C C . GLN A 1 237 ? -13.550 1.956 20.464 1.00 83.00 237 GLN A C 1
ATOM 1881 O O . GLN A 1 237 ? -13.296 3.076 20.901 1.00 83.00 237 GLN A O 1
ATOM 1886 N N . ASP A 1 238 ? -12.951 0.854 20.912 1.00 81.44 238 ASP A N 1
ATOM 1887 C CA . ASP A 1 238 ? -12.091 0.821 22.100 1.00 81.44 238 ASP A CA 1
ATOM 1888 C C . ASP A 1 238 ? -10.794 1.628 21.930 1.00 81.44 238 ASP A C 1
ATOM 1890 O O . ASP A 1 238 ? -10.267 2.171 22.897 1.00 81.44 238 ASP A O 1
ATOM 1894 N N . LEU A 1 239 ? -10.306 1.789 20.694 1.00 82.19 239 LEU A N 1
ATOM 1895 C CA . LEU A 1 239 ? -9.108 2.588 20.399 1.00 82.19 239 LEU A CA 1
ATOM 1896 C C . LEU A 1 239 ? -9.341 4.103 20.489 1.00 82.19 239 LEU A C 1
ATOM 1898 O O . LEU A 1 239 ? -8.385 4.872 20.405 1.00 82.19 239 LEU A O 1
ATOM 1902 N N . ARG A 1 240 ? -10.596 4.542 20.642 1.00 67.00 240 ARG A N 1
ATOM 1903 C CA . ARG A 1 240 ? -10.971 5.961 20.748 1.00 67.00 240 ARG A CA 1
ATOM 1904 C C . ARG A 1 240 ? -11.054 6.467 22.188 1.00 67.00 240 ARG A C 1
ATOM 1906 O O . ARG A 1 240 ? -11.130 7.674 22.382 1.00 67.00 240 ARG A O 1
ATOM 1913 N N . GLY A 1 241 ? -11.104 5.564 23.169 1.00 55.75 241 GLY A N 1
ATOM 1914 C CA . GLY A 1 241 ? -11.331 5.892 24.581 1.00 55.75 241 GLY A CA 1
ATOM 1915 C C . GLY A 1 241 ? -10.073 5.959 25.453 1.00 55.75 241 GLY A C 1
ATOM 1916 O O . GLY A 1 241 ? -10.215 6.043 26.671 1.00 55.75 241 GLY A O 1
ATOM 1917 N N . GLY A 1 242 ? -8.881 5.862 24.856 1.00 45.19 242 GLY A N 1
ATOM 1918 C CA . GLY A 1 242 ? -7.586 5.849 25.548 1.00 45.19 242 GLY A CA 1
ATOM 1919 C C . GLY A 1 242 ? -6.790 7.130 25.378 1.00 45.19 242 GLY A C 1
ATOM 1920 O O . GLY A 1 242 ? -6.965 7.792 24.332 1.00 45.19 242 GLY A O 1
#